Protein AF-A0AA35T3U2-F1 (afdb_monomer_lite)

Foldseek 3Di:
DPDQDFDWDKDWDDPDPDDPPDPPTDIDTDTDHPDDDVLRVQVVVQVVVCCVVVVDPPCVVVQCVDCVNNVFFFDDDGWACVRPDPDDDDDPPDDDDDDPVVVVVVVVVVVVVCVVVVVVVVVVVVVLVVVCPDPDHDDPPPCPCCNGGPDDPDDDDDRVVGDGDDDPVRVVVVVVVVVVVVVVVVVVVVVVVVVVCVVDPD

Sequence (202 aa):
MHPCGLAINIIHKNHLPLHSDSPYQQCEITIVGLAFLWHQVRCMVAILFLIGHGLEKPEIIDHMLDIEKCPSKPQYGMASELPLVLYDSVYEGVEWRRCERNYVKTVSHFQQMWTEMTVKSTMLRRMLDSLELSLLPSPPPTSQVSPLCKQGGGAYKPLLSRPTSATLEERLADHKRKRARECQLQEQEADTDRQEQLQNPL

Radius of gyration: 26.58 Å; chains: 1; bounding box: 50×82×65 Å

InterPro domains:
  IPR001406 Pseudouridine synthase I, TruA [PTHR11142] (24-131)
  IPR020095 Pseudouridine synthase I, TruA, C-terminal [G3DSA:3.30.70.660] (9-133)
  IPR020097 Pseudouridine synthase I, TruA, alpha/beta domain [PF01416] (22-92)
  IPR020103 Pseudouridine synthase, catalytic domain superfamily [SSF55120] (24-102)

Secondary structure (DSSP, 8-state):
----S-EEEEEEE-SS-S-TT-TT-EEEEEEE-S---TTHHHHHHHHHHHHHTTSS-THHHHHHH-TTT-SSPBP-PPPPSTT--------TT--PPPPHHHHHHHHHHHHHHHHHHHHHHHHHHHHHHHHHTSSSPPPPS-GGGTTTS---SS----GGGSPBPPPHHHHHHHHHHHHHHHHHHHHHHHHHHHHHHHHS--

Organism: Geodia barretti (NCBI:txid519541)

pLDDT: mean 84.48, std 13.98, range [35.47, 98.06]

Structure (mmCIF, N/CA/C/O backbone):
data_AF-A0AA35T3U2-F1
#
_entry.id   AF-A0AA35T3U2-F1
#
loop_
_atom_site.group_PDB
_atom_site.id
_atom_site.type_symbol
_atom_site.label_atom_id
_atom_site.label_alt_id
_atom_site.label_comp_id
_atom_site.label_asym_id
_atom_site.label_entity_id
_atom_site.label_seq_id
_atom_site.pdbx_PDB_ins_code
_atom_site.Cartn_x
_atom_site.Cartn_y
_atom_site.Cartn_z
_atom_site.occupancy
_atom_site.B_iso_or_equiv
_atom_site.auth_seq_id
_atom_site.auth_comp_id
_atom_site.auth_asym_id
_atom_site.auth_atom_id
_atom_site.pdbx_PDB_model_num
ATOM 1 N N . MET A 1 1 ? -20.082 0.895 -21.074 1.00 35.47 1 MET A N 1
ATOM 2 C CA . MET A 1 1 ? -20.417 1.122 -19.654 1.00 35.47 1 MET A CA 1
ATOM 3 C C . MET A 1 1 ? -19.571 0.164 -18.833 1.00 35.47 1 MET A C 1
ATOM 5 O O . MET A 1 1 ? -19.827 -1.032 -18.880 1.00 35.47 1 MET A O 1
ATOM 9 N N . HIS A 1 2 ? -18.500 0.647 -18.202 1.00 43.69 2 HIS A N 1
ATOM 10 C CA . HIS A 1 2 ? -17.736 -0.167 -17.253 1.00 43.69 2 HIS A CA 1
ATOM 11 C C . HIS A 1 2 ? -18.455 -0.152 -15.898 1.00 43.69 2 HIS A C 1
ATOM 13 O O . HIS A 1 2 ? -19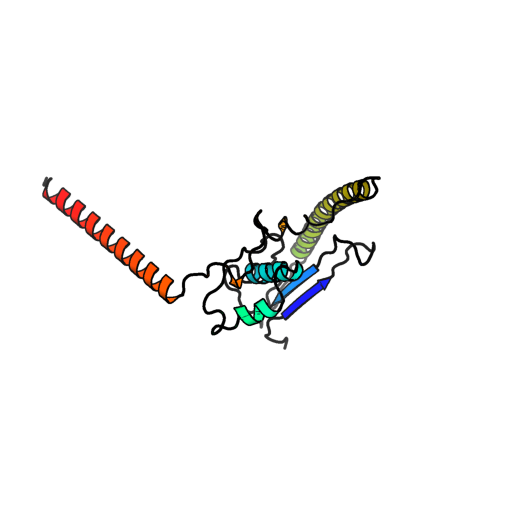.044 0.872 -15.553 1.00 43.69 2 HIS A O 1
ATOM 19 N N . PRO A 1 3 ? -18.477 -1.273 -15.160 1.00 44.56 3 PRO A N 1
ATOM 20 C CA . PRO A 1 3 ? -19.219 -1.361 -13.910 1.00 44.56 3 PRO A CA 1
ATOM 21 C C . PRO A 1 3 ? -18.669 -0.348 -12.899 1.00 44.56 3 PRO A C 1
ATOM 23 O O . PRO A 1 3 ? -17.477 -0.349 -12.605 1.00 44.56 3 PRO A O 1
ATOM 26 N N . CYS A 1 4 ? -19.547 0.499 -12.355 1.00 42.47 4 CYS A N 1
ATOM 27 C CA . CYS A 1 4 ? -19.266 1.490 -11.308 1.00 42.47 4 CYS A CA 1
ATOM 28 C C . CYS A 1 4 ? -18.992 0.853 -9.924 1.00 42.47 4 CYS A C 1
ATOM 30 O O . CYS A 1 4 ? -19.421 1.380 -8.899 1.00 42.47 4 CYS A O 1
ATOM 32 N N . GLY A 1 5 ? -18.328 -0.304 -9.883 1.00 48.47 5 GLY A N 1
ATOM 33 C CA . GLY A 1 5 ? -18.004 -1.038 -8.661 1.00 48.47 5 GLY A CA 1
ATOM 34 C C . GLY A 1 5 ? -16.538 -0.882 -8.264 1.00 48.47 5 GLY A C 1
ATOM 35 O O . GLY A 1 5 ? -15.670 -0.716 -9.120 1.00 48.47 5 GLY A O 1
ATOM 36 N N . LEU A 1 6 ? -16.262 -0.978 -6.959 1.00 49.66 6 LEU A N 1
ATOM 37 C CA . LEU A 1 6 ? -14.905 -1.174 -6.453 1.00 49.66 6 LEU A CA 1
ATOM 38 C C . LEU A 1 6 ? -14.381 -2.508 -6.997 1.00 49.66 6 LEU A C 1
ATOM 40 O O . LEU A 1 6 ? -14.835 -3.569 -6.574 1.00 49.66 6 LEU A O 1
ATOM 44 N N . ALA A 1 7 ? -13.452 -2.458 -7.944 1.00 59.44 7 ALA A N 1
ATOM 45 C CA . ALA A 1 7 ? -12.765 -3.644 -8.439 1.00 59.44 7 ALA A CA 1
ATOM 46 C C . ALA A 1 7 ? -11.397 -3.744 -7.764 1.00 59.44 7 ALA A C 1
ATOM 48 O O . ALA A 1 7 ? -10.652 -2.762 -7.738 1.00 59.44 7 ALA A O 1
ATOM 49 N N . ILE A 1 8 ? -11.089 -4.926 -7.227 1.00 64.25 8 ILE A N 1
ATOM 50 C CA . ILE A 1 8 ? -9.761 -5.284 -6.730 1.00 64.25 8 ILE A CA 1
ATOM 51 C C . ILE A 1 8 ? -9.231 -6.397 -7.627 1.00 64.25 8 ILE A C 1
ATOM 53 O O . ILE A 1 8 ? -9.748 -7.510 -7.593 1.00 64.25 8 ILE A O 1
ATOM 57 N N . ASN A 1 9 ? -8.207 -6.098 -8.422 1.00 65.44 9 ASN A N 1
ATOM 58 C CA . ASN A 1 9 ? -7.536 -7.097 -9.253 1.00 65.44 9 ASN A CA 1
ATOM 59 C C . ASN A 1 9 ? -6.147 -7.370 -8.694 1.00 65.44 9 ASN A C 1
ATOM 61 O O . ASN A 1 9 ? -5.392 -6.426 -8.469 1.00 65.44 9 ASN A O 1
ATOM 65 N N . ILE A 1 10 ? -5.815 -8.648 -8.498 1.00 63.41 10 ILE A N 1
ATOM 66 C CA . ILE A 1 10 ? -4.467 -9.072 -8.121 1.00 63.41 10 ILE A CA 1
ATOM 67 C C . ILE A 1 10 ? -3.784 -9.640 -9.363 1.00 63.41 10 ILE A C 1
ATOM 69 O O . ILE A 1 10 ? -4.208 -10.669 -9.887 1.00 63.41 10 ILE A O 1
ATOM 73 N N . ILE A 1 11 ? -2.744 -8.965 -9.851 1.00 61.16 11 ILE A N 1
ATOM 74 C CA . ILE A 1 11 ? -1.971 -9.409 -11.016 1.00 61.16 11 ILE A CA 1
ATOM 75 C C . ILE A 1 11 ? -0.608 -9.905 -10.542 1.00 61.16 11 ILE A C 1
ATOM 77 O O . ILE A 1 11 ? 0.163 -9.158 -9.943 1.00 61.16 11 ILE A O 1
ATOM 81 N N . HIS A 1 12 ? -0.290 -11.156 -10.864 1.00 56.72 12 HIS A N 1
ATOM 82 C CA . HIS A 1 12 ? 1.056 -11.701 -10.719 1.00 56.72 12 HIS A CA 1
ATOM 83 C C . HIS A 1 12 ? 1.924 -11.218 -11.882 1.00 56.72 12 HIS A C 1
ATOM 85 O O . HIS A 1 12 ? 1.629 -11.514 -13.042 1.00 56.72 12 HIS A O 1
ATOM 91 N N . LYS A 1 13 ? 3.000 -10.478 -11.594 1.00 56.25 13 LYS A N 1
ATOM 92 C CA . LYS A 1 13 ? 3.942 -10.023 -12.624 1.00 56.25 13 LYS A CA 1
ATOM 93 C C . LYS A 1 13 ? 5.253 -10.794 -12.512 1.00 56.25 13 LYS A C 1
ATOM 95 O O . LYS A 1 13 ? 6.029 -10.604 -11.580 1.00 56.25 13 LYS A O 1
ATOM 100 N N . ASN A 1 14 ? 5.514 -11.640 -13.509 1.00 51.81 14 ASN A N 1
ATOM 101 C CA . ASN A 1 14 ? 6.808 -12.291 -13.700 1.00 51.81 14 ASN A CA 1
ATOM 102 C C . ASN A 1 14 ? 7.630 -11.431 -14.665 1.00 51.81 14 ASN A C 1
ATOM 104 O O . ASN A 1 14 ? 7.327 -11.411 -15.856 1.00 51.81 14 ASN A O 1
ATOM 108 N N . HIS A 1 15 ? 8.655 -10.718 -14.186 1.00 50.91 15 HIS A N 1
ATOM 109 C CA . HIS A 1 15 ? 9.553 -9.985 -15.093 1.00 50.91 15 HIS A CA 1
ATOM 110 C C . HIS A 1 15 ? 10.809 -10.787 -15.497 1.00 50.91 15 HIS A C 1
ATOM 112 O O . HIS A 1 15 ? 11.572 -10.338 -16.348 1.00 50.91 15 HIS A O 1
ATOM 118 N N . LEU A 1 16 ? 11.010 -12.005 -14.984 1.00 46.47 16 LEU A N 1
ATOM 119 C CA . LEU A 1 16 ? 11.981 -12.953 -15.540 1.00 46.47 16 LEU A CA 1
ATOM 120 C C . LEU A 1 16 ? 11.429 -14.389 -15.490 1.00 46.47 16 LEU A C 1
ATOM 122 O O . LEU A 1 16 ? 10.814 -14.759 -14.489 1.00 46.47 16 LEU A O 1
ATOM 126 N N . PRO A 1 17 ? 11.650 -15.212 -16.533 1.00 40.59 17 PRO A N 1
ATOM 127 C CA . PRO A 1 17 ? 11.254 -16.614 -16.548 1.00 40.59 17 PRO A CA 1
ATOM 128 C C . PRO A 1 17 ? 12.269 -17.438 -15.749 1.00 40.59 17 PRO A C 1
ATOM 130 O O . PRO A 1 17 ? 13.090 -18.145 -16.319 1.00 40.59 17 PRO A O 1
ATOM 133 N N . LEU A 1 18 ? 12.258 -17.323 -14.424 1.00 41.75 18 LEU A N 1
ATOM 134 C CA . LEU A 1 18 ? 12.993 -18.231 -13.546 1.00 41.75 18 LEU A CA 1
ATOM 135 C C . LEU A 1 18 ? 12.092 -18.592 -12.366 1.00 41.75 18 LEU A C 1
ATOM 137 O O . LEU A 1 18 ? 12.002 -17.853 -11.393 1.00 41.75 18 LEU A O 1
ATOM 141 N N . HIS A 1 19 ? 11.440 -19.747 -12.522 1.00 48.94 19 HIS A N 1
ATOM 142 C CA . HIS A 1 19 ? 10.618 -20.472 -11.551 1.00 48.94 19 HIS A CA 1
ATOM 143 C C . HIS A 1 19 ? 9.346 -19.758 -11.061 1.00 48.94 19 HIS A C 1
ATOM 145 O O . HIS A 1 19 ? 9.375 -18.672 -10.491 1.00 48.94 19 HIS A O 1
ATOM 151 N N . SER A 1 20 ? 8.204 -20.426 -11.250 1.00 53.38 20 SER A N 1
ATOM 152 C CA . SER A 1 20 ? 6.872 -19.991 -10.805 1.00 53.38 20 SER A CA 1
ATOM 153 C C . SER A 1 20 ? 6.732 -19.822 -9.287 1.00 53.38 20 SER A C 1
ATOM 155 O O . SER A 1 20 ? 5.759 -19.215 -8.861 1.00 53.38 20 SER A O 1
ATOM 157 N N . ASP A 1 21 ? 7.719 -20.278 -8.506 1.00 58.84 21 ASP A N 1
ATOM 158 C CA . ASP A 1 21 ? 7.703 -20.297 -7.036 1.00 58.84 21 ASP A CA 1
ATOM 159 C C . ASP A 1 21 ? 8.860 -19.482 -6.413 1.00 58.84 21 ASP A C 1
ATOM 161 O O . ASP A 1 21 ? 9.354 -19.793 -5.329 1.00 58.84 21 ASP A O 1
ATOM 165 N N . SER A 1 22 ? 9.357 -18.446 -7.103 1.00 71.50 22 SER A N 1
ATOM 166 C CA . SER A 1 22 ? 10.385 -17.559 -6.534 1.00 71.50 22 SER A CA 1
ATOM 167 C C . SER A 1 22 ? 9.796 -16.726 -5.388 1.00 71.50 22 SER A C 1
ATOM 169 O O . SER A 1 22 ? 8.819 -16.007 -5.612 1.00 71.50 22 SER A O 1
ATOM 171 N N . PRO A 1 23 ? 10.418 -16.689 -4.192 1.00 75.56 23 PRO A N 1
ATOM 172 C CA . PRO A 1 23 ? 9.924 -15.873 -3.083 1.00 75.56 23 PRO A CA 1
ATOM 173 C C . PRO A 1 23 ? 10.011 -14.366 -3.358 1.00 75.56 23 PRO A C 1
ATOM 175 O O . PRO A 1 23 ? 9.576 -13.565 -2.550 1.00 75.56 23 PRO A O 1
ATOM 178 N N . TYR A 1 24 ? 10.585 -13.948 -4.486 1.00 78.25 24 TYR A N 1
ATOM 179 C CA . TYR A 1 24 ? 10.716 -12.544 -4.879 1.00 78.25 24 TYR A CA 1
ATOM 180 C C . TYR A 1 24 ? 9.681 -12.131 -5.931 1.00 78.25 24 TYR A C 1
ATOM 182 O O . TYR A 1 24 ? 9.867 -11.126 -6.623 1.00 78.25 24 TYR A O 1
ATOM 190 N N . GLN A 1 25 ? 8.621 -12.921 -6.100 1.00 79.00 25 GLN A N 1
ATOM 191 C CA . GLN A 1 25 ? 7.535 -12.582 -7.003 1.00 79.00 25 GLN A CA 1
ATOM 192 C C . GLN A 1 25 ? 6.839 -11.294 -6.550 1.00 79.00 25 GLN A C 1
ATOM 194 O O . GLN A 1 25 ? 6.640 -11.047 -5.361 1.00 79.00 25 GLN A O 1
ATOM 199 N N . GLN A 1 26 ? 6.465 -10.469 -7.524 1.00 80.31 26 GLN A N 1
ATOM 200 C CA . GLN A 1 26 ? 5.706 -9.252 -7.282 1.00 80.31 26 GLN A CA 1
ATOM 201 C C . GLN A 1 26 ? 4.244 -9.457 -7.667 1.00 80.31 26 GLN A C 1
ATOM 203 O O . GLN A 1 26 ? 3.927 -10.028 -8.716 1.00 80.31 26 GLN A O 1
ATOM 208 N N . CYS A 1 27 ? 3.365 -8.930 -6.821 1.00 81.94 27 CYS A N 1
ATOM 209 C CA . CYS A 1 27 ? 1.934 -8.862 -7.066 1.00 81.94 27 CYS A CA 1
ATOM 210 C C . CYS A 1 27 ? 1.505 -7.396 -7.108 1.00 81.94 27 CYS A C 1
ATOM 212 O O . CYS A 1 27 ? 1.983 -6.570 -6.329 1.00 81.94 27 CYS A O 1
ATOM 214 N N . GLU A 1 28 ? 0.585 -7.080 -8.006 1.00 87.25 28 GLU A N 1
ATOM 215 C CA . GLU A 1 28 ? -0.057 -5.775 -8.104 1.00 87.25 28 GLU A CA 1
ATOM 216 C C . GLU A 1 28 ? -1.494 -5.881 -7.609 1.00 87.25 28 GLU A C 1
ATOM 218 O O . GLU A 1 28 ? -2.184 -6.822 -7.984 1.00 87.25 28 GLU A O 1
ATOM 223 N N . ILE A 1 29 ? -1.943 -4.912 -6.807 1.00 90.00 29 ILE A N 1
ATOM 224 C CA . ILE A 1 29 ? -3.347 -4.759 -6.418 1.00 90.00 29 ILE A CA 1
ATOM 225 C C . ILE A 1 29 ? -3.878 -3.486 -7.080 1.00 90.00 29 ILE A C 1
ATOM 227 O O . ILE A 1 29 ? -3.489 -2.382 -6.699 1.00 90.00 29 ILE A O 1
ATOM 231 N N . THR A 1 30 ? -4.778 -3.625 -8.049 1.00 92.06 30 THR A N 1
ATOM 232 C CA . THR A 1 30 ? -5.463 -2.485 -8.673 1.00 92.06 30 THR A CA 1
ATOM 233 C C . THR A 1 30 ? -6.760 -2.212 -7.926 1.00 92.06 30 THR A C 1
ATOM 235 O O . THR A 1 30 ? -7.601 -3.102 -7.859 1.00 92.06 30 THR A O 1
ATOM 238 N N . ILE A 1 31 ? -6.936 -0.999 -7.394 1.00 91.94 31 ILE A N 1
ATOM 239 C CA . ILE A 1 31 ? -8.171 -0.564 -6.725 1.00 91.94 31 ILE A CA 1
ATOM 240 C C . ILE A 1 31 ? -8.786 0.581 -7.527 1.00 91.94 31 ILE A C 1
ATOM 242 O O . ILE A 1 31 ? -8.153 1.620 -7.706 1.00 91.94 31 ILE A O 1
ATOM 246 N N . VAL A 1 32 ? -10.023 0.401 -7.985 1.00 93.12 32 VAL A N 1
ATOM 247 C CA . VAL A 1 32 ? -10.756 1.405 -8.773 1.00 93.12 32 VAL A CA 1
ATOM 248 C C . VAL A 1 32 ? -11.925 1.940 -7.959 1.00 93.12 32 VAL A C 1
ATOM 250 O O . VAL A 1 32 ? -12.726 1.159 -7.464 1.00 93.12 32 VAL A O 1
ATOM 253 N N . GLY A 1 33 ? -12.055 3.256 -7.823 1.00 91.44 33 GLY A N 1
ATOM 254 C CA . GLY A 1 33 ? -13.155 3.872 -7.083 1.00 91.44 33 GLY A CA 1
ATOM 255 C C . GLY A 1 33 ? -13.349 5.337 -7.454 1.00 91.44 33 GLY A C 1
ATOM 256 O O . GLY A 1 33 ? -12.479 5.941 -8.076 1.00 91.44 33 GLY A O 1
ATOM 257 N N . LEU A 1 34 ? -14.494 5.905 -7.068 1.00 92.25 34 LEU A N 1
ATOM 258 C CA . LEU A 1 34 ? -14.823 7.313 -7.330 1.00 92.25 34 LEU A CA 1
ATOM 259 C C . LEU A 1 34 ? -14.014 8.273 -6.448 1.00 92.25 34 LEU A C 1
ATOM 261 O O . LEU A 1 34 ? -13.597 9.337 -6.892 1.00 92.25 34 LEU A O 1
ATOM 265 N N . ALA A 1 35 ? -13.815 7.899 -5.185 1.00 91.88 35 ALA A N 1
ATOM 266 C CA . ALA A 1 35 ? -13.056 8.664 -4.210 1.00 91.88 35 ALA A CA 1
ATOM 267 C C . ALA A 1 35 ? -12.532 7.740 -3.108 1.00 91.88 35 ALA A C 1
ATOM 269 O O . ALA A 1 35 ? -13.116 6.688 -2.837 1.00 91.88 35 ALA A O 1
ATOM 270 N N . PHE A 1 36 ? -11.458 8.171 -2.446 1.00 93.19 36 PHE A N 1
ATOM 271 C CA . PHE A 1 36 ? -10.891 7.490 -1.289 1.00 93.19 36 PHE A CA 1
ATOM 272 C C . PHE A 1 36 ? -10.727 8.463 -0.125 1.00 93.19 36 PHE A C 1
ATOM 274 O O . PHE A 1 36 ? -10.309 9.607 -0.309 1.00 93.19 36 PHE A O 1
ATOM 281 N N . LEU A 1 37 ? -11.017 7.997 1.087 1.00 94.44 37 LEU A N 1
ATOM 282 C CA . LEU A 1 37 ? -10.688 8.726 2.306 1.00 94.44 37 LEU A CA 1
ATOM 283 C C . LEU A 1 37 ? -9.171 8.759 2.510 1.00 94.44 37 LEU A C 1
ATOM 285 O O . LEU A 1 37 ? -8.426 7.894 2.029 1.00 94.44 37 LEU A O 1
ATOM 289 N N . TRP A 1 38 ? -8.710 9.738 3.287 1.00 93.06 38 TRP A N 1
ATOM 290 C CA . TRP A 1 38 ? -7.300 9.838 3.635 1.00 93.06 38 TRP A CA 1
ATOM 291 C C . TRP A 1 38 ? -6.814 8.533 4.282 1.00 93.06 38 TRP A C 1
ATOM 293 O O . TRP A 1 38 ? -7.424 8.007 5.212 1.00 93.06 38 TRP A O 1
ATOM 303 N N . HIS A 1 39 ? -5.731 7.987 3.722 1.00 93.12 39 HIS A N 1
ATOM 304 C CA . HIS A 1 39 ? -5.116 6.711 4.096 1.00 93.12 39 HIS A CA 1
ATOM 305 C C . HIS A 1 39 ? -5.966 5.437 3.912 1.00 93.12 39 HIS A C 1
ATOM 307 O O . HIS A 1 39 ? -5.514 4.361 4.315 1.00 93.12 39 HIS A O 1
ATOM 313 N N . GLN A 1 40 ? -7.141 5.498 3.275 1.00 94.06 40 GLN A N 1
ATOM 314 C CA . GLN A 1 40 ? -8.049 4.350 3.135 1.00 94.06 40 GLN A CA 1
ATOM 315 C C . GLN A 1 40 ? -7.384 3.143 2.465 1.00 94.06 40 GLN A C 1
ATOM 317 O O . GLN A 1 40 ? -7.383 2.051 3.029 1.00 94.06 40 GLN A O 1
ATOM 322 N N . VAL A 1 41 ? -6.747 3.346 1.309 1.00 95.12 41 VAL A N 1
ATOM 323 C CA . VAL A 1 41 ? -6.087 2.266 0.556 1.00 95.12 41 VAL A CA 1
ATOM 324 C C . VAL A 1 41 ? -4.969 1.616 1.375 1.00 95.12 41 VAL A C 1
ATOM 326 O O . VAL A 1 41 ? -4.906 0.396 1.496 1.00 95.12 41 VAL A O 1
ATOM 329 N N . ARG A 1 42 ? -4.125 2.424 2.027 1.00 95.38 42 ARG A N 1
ATOM 330 C CA . ARG A 1 42 ? -3.030 1.921 2.876 1.00 95.38 42 ARG A CA 1
ATOM 331 C C . ARG A 1 42 ? -3.547 1.141 4.086 1.00 95.38 42 ARG A C 1
ATOM 333 O O . ARG A 1 42 ? -2.895 0.196 4.521 1.00 95.38 42 ARG A O 1
ATOM 340 N N . CYS A 1 43 ? -4.704 1.530 4.624 1.00 94.44 43 CYS A N 1
ATOM 341 C CA . CYS A 1 43 ? -5.388 0.794 5.683 1.00 94.44 43 CYS A CA 1
ATOM 342 C C . CYS A 1 43 ? -5.898 -0.563 5.184 1.00 94.44 43 CYS A C 1
ATOM 344 O O . CYS A 1 43 ? -5.677 -1.557 5.864 1.00 94.44 43 CYS A O 1
ATOM 346 N N . MET A 1 44 ? -6.536 -0.620 4.010 1.00 94.94 44 MET A N 1
ATOM 347 C CA . MET A 1 44 ? -7.010 -1.879 3.420 1.00 94.94 44 MET A CA 1
ATOM 348 C C . MET A 1 44 ? -5.849 -2.854 3.198 1.00 94.94 44 MET A C 1
ATOM 350 O O . MET A 1 44 ? -5.892 -3.991 3.660 1.00 94.94 44 MET A O 1
ATOM 354 N N . VAL A 1 45 ? -4.772 -2.382 2.565 1.00 94.62 45 VAL A N 1
ATOM 355 C CA . VAL A 1 45 ? -3.588 -3.200 2.264 1.00 94.62 45 VAL A CA 1
ATOM 356 C C . VAL A 1 45 ? -2.897 -3.698 3.540 1.00 94.62 45 VAL A C 1
ATOM 358 O O . VAL A 1 45 ? -2.421 -4.828 3.571 1.00 94.62 45 VAL A O 1
ATOM 361 N N . ALA A 1 46 ? -2.887 -2.912 4.622 1.00 93.94 46 ALA A N 1
ATOM 362 C CA . ALA A 1 46 ? -2.337 -3.362 5.902 1.00 93.94 46 ALA A CA 1
ATOM 363 C C . ALA A 1 46 ? -3.077 -4.585 6.465 1.00 93.94 46 ALA A C 1
ATOM 365 O O . ALA A 1 46 ? -2.437 -5.521 6.936 1.00 93.94 46 ALA A O 1
ATOM 366 N N . ILE A 1 47 ? -4.412 -4.599 6.391 1.00 94.25 47 ILE A N 1
ATOM 367 C CA . ILE A 1 47 ? -5.219 -5.742 6.842 1.00 94.25 47 ILE A CA 1
ATOM 368 C C . ILE A 1 47 ? -4.967 -6.962 5.950 1.00 94.25 47 ILE A C 1
ATOM 370 O O . ILE A 1 47 ? -4.780 -8.063 6.463 1.00 94.25 47 ILE A O 1
ATOM 374 N N . LEU A 1 48 ? -4.864 -6.763 4.632 1.00 93.88 48 LEU A N 1
ATOM 375 C CA . LEU A 1 48 ? -4.516 -7.840 3.701 1.00 93.88 48 LEU A CA 1
ATOM 376 C C . LEU A 1 48 ? -3.134 -8.436 3.994 1.00 93.88 48 LEU A C 1
ATOM 378 O O . LEU A 1 48 ? -2.979 -9.651 3.915 1.00 93.88 48 LEU A O 1
ATOM 382 N N . PHE A 1 49 ? -2.149 -7.626 4.402 1.00 92.12 49 PHE A N 1
ATOM 383 C CA . PHE A 1 49 ? -0.864 -8.158 4.860 1.00 92.12 49 PHE A CA 1
ATOM 384 C C . PHE A 1 49 ? -1.019 -9.033 6.105 1.00 92.12 49 PHE A C 1
ATOM 386 O O . PHE A 1 49 ? -0.426 -10.105 6.143 1.00 92.12 49 PHE A O 1
ATOM 393 N N . LEU A 1 50 ? -1.821 -8.631 7.096 1.00 92.81 50 LEU A N 1
ATOM 394 C CA . LEU A 1 50 ? -2.052 -9.449 8.295 1.00 92.81 50 LEU A CA 1
ATOM 395 C C . LEU A 1 50 ? -2.674 -10.807 7.950 1.00 92.81 50 LEU A C 1
ATOM 397 O O . LEU A 1 50 ? -2.222 -11.831 8.461 1.00 92.81 50 LEU A O 1
ATOM 401 N N . ILE A 1 51 ? -3.643 -10.820 7.033 1.00 94.25 51 ILE A N 1
ATOM 402 C CA . ILE A 1 51 ? -4.273 -12.053 6.544 1.00 94.25 51 ILE A CA 1
ATOM 403 C C . ILE A 1 51 ? -3.266 -12.906 5.765 1.00 94.25 51 ILE A C 1
ATOM 405 O O . ILE A 1 51 ? -3.126 -14.095 6.033 1.00 94.25 51 ILE A O 1
ATOM 409 N N . GLY A 1 52 ? -2.504 -12.300 4.851 1.00 89.62 52 GLY A N 1
ATOM 410 C CA . GLY A 1 52 ? -1.485 -12.997 4.060 1.00 89.62 52 GLY A CA 1
ATOM 411 C C . GLY A 1 52 ? -0.343 -13.590 4.895 1.00 89.62 52 GLY A C 1
ATOM 412 O O . GLY A 1 52 ? 0.254 -14.578 4.488 1.00 89.62 52 GLY A O 1
ATOM 413 N N . HIS A 1 53 ? -0.065 -13.032 6.080 1.00 88.31 53 HIS A N 1
ATOM 414 C CA . HIS A 1 53 ? 0.892 -13.594 7.045 1.00 88.31 53 HIS A CA 1
ATOM 415 C C . HIS A 1 53 ? 0.280 -14.668 7.956 1.00 88.31 53 HIS A C 1
ATOM 417 O O . HIS A 1 53 ? 0.982 -15.208 8.808 1.00 88.31 53 HIS A O 1
ATOM 423 N N . GLY A 1 54 ? -1.021 -14.949 7.838 1.00 91.25 54 GLY A N 1
ATOM 424 C CA . GLY A 1 54 ? -1.738 -15.860 8.732 1.00 91.25 54 GLY A CA 1
ATOM 425 C C . GLY A 1 54 ? -1.918 -15.322 10.156 1.00 91.25 54 GLY A C 1
ATOM 426 O O . GLY A 1 54 ? -2.226 -16.088 11.065 1.00 91.25 54 GLY A O 1
ATOM 427 N N . LEU A 1 55 ? -1.719 -14.017 10.366 1.00 92.50 55 LEU A N 1
ATOM 428 C CA . LEU A 1 55 ? -1.893 -13.361 11.666 1.00 92.50 55 LEU A CA 1
ATOM 429 C C . LEU A 1 55 ? -3.368 -13.066 11.961 1.00 92.50 55 LEU A C 1
ATOM 431 O O . LEU A 1 55 ? -3.762 -12.961 13.119 1.00 92.50 55 LEU A O 1
ATOM 435 N N . GLU A 1 56 ? -4.177 -12.943 10.912 1.00 96.25 56 GLU A N 1
ATOM 436 C CA . GLU A 1 56 ? -5.628 -12.798 10.974 1.00 96.25 56 GLU A CA 1
ATOM 437 C C . GLU A 1 56 ? -6.277 -13.728 9.956 1.00 96.25 56 GLU A C 1
ATOM 439 O O . GLU A 1 56 ? -5.669 -14.079 8.944 1.00 96.25 56 GLU A O 1
ATOM 444 N N . LYS A 1 57 ? -7.530 -14.110 10.200 1.00 96.88 57 LYS A N 1
ATOM 445 C CA . LYS A 1 57 ? -8.310 -14.864 9.217 1.00 96.88 57 LYS A CA 1
ATOM 446 C C . LYS A 1 57 ? -9.110 -13.917 8.312 1.00 96.88 57 LYS A C 1
ATOM 448 O O . LYS A 1 57 ? -9.435 -12.820 8.766 1.00 96.88 57 LYS A O 1
ATOM 453 N N . PRO A 1 58 ? -9.466 -14.308 7.073 1.00 97.25 58 PRO A N 1
ATOM 454 C CA . PRO A 1 58 ? -10.222 -13.451 6.155 1.00 97.25 58 PRO A CA 1
ATOM 455 C C . PRO A 1 58 ? -11.536 -12.901 6.729 1.00 97.25 58 PRO A C 1
ATOM 457 O O . PRO A 1 58 ? -11.896 -11.762 6.433 1.00 97.25 58 PRO A O 1
ATOM 460 N N . GLU A 1 59 ? -12.204 -13.652 7.612 1.00 97.19 59 GLU A N 1
ATOM 461 C CA . GLU A 1 59 ? -13.483 -13.271 8.231 1.00 97.19 59 GLU A CA 1
ATOM 462 C C . GLU A 1 59 ? -13.377 -12.010 9.109 1.00 97.19 59 GLU A C 1
ATOM 464 O O . GLU A 1 59 ? -14.390 -11.406 9.466 1.00 97.19 59 GLU A O 1
ATOM 469 N N . ILE A 1 60 ? -12.157 -11.572 9.450 1.00 96.25 60 ILE A N 1
ATOM 470 C CA . ILE A 1 60 ? -11.935 -10.316 10.171 1.00 96.25 60 ILE A CA 1
ATOM 471 C C . ILE A 1 60 ? -12.463 -9.105 9.399 1.00 96.25 60 ILE A C 1
ATOM 473 O O . ILE A 1 60 ? -12.899 -8.136 10.016 1.00 96.25 60 ILE A O 1
ATOM 477 N N . ILE A 1 61 ? -12.436 -9.154 8.063 1.00 95.31 61 ILE A N 1
ATOM 478 C CA . ILE A 1 61 ? -12.910 -8.060 7.213 1.00 95.31 61 ILE A CA 1
ATOM 479 C C . ILE A 1 61 ? -14.418 -7.900 7.397 1.00 95.31 61 ILE A C 1
ATOM 481 O O . ILE A 1 61 ? -14.870 -6.800 7.709 1.00 95.31 61 ILE A O 1
ATOM 485 N N . ASP A 1 62 ? -15.172 -8.995 7.292 1.00 96.00 62 ASP A N 1
ATOM 486 C CA . ASP A 1 62 ? -16.624 -8.985 7.485 1.00 96.00 62 ASP A CA 1
ATOM 487 C C . ASP A 1 62 ? -16.988 -8.524 8.898 1.00 96.00 62 ASP A C 1
ATOM 489 O O . ASP A 1 62 ? -17.897 -7.718 9.080 1.00 96.00 62 ASP A O 1
ATOM 493 N N . HIS A 1 63 ? -16.234 -8.971 9.906 1.00 95.50 63 HIS A N 1
ATOM 494 C CA . HIS A 1 63 ? -16.438 -8.537 11.285 1.00 95.50 63 HIS A CA 1
ATOM 495 C C . HIS A 1 63 ?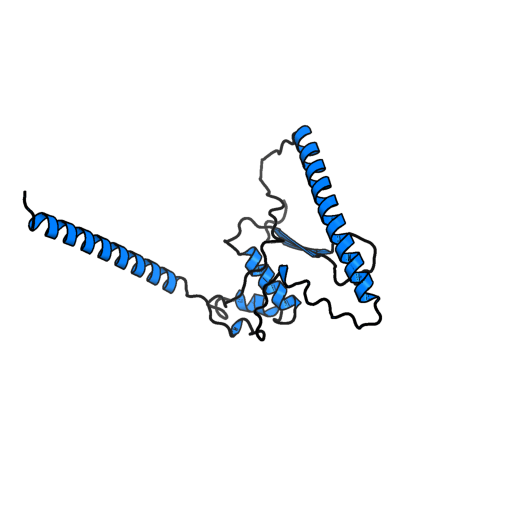 -16.195 -7.032 11.470 1.00 95.50 63 HIS A C 1
ATOM 497 O O . HIS A 1 63 ? -16.953 -6.376 12.174 1.00 95.50 63 HIS A O 1
ATOM 503 N N . MET A 1 64 ? -15.143 -6.476 10.863 1.00 94.56 64 MET A N 1
ATOM 504 C CA . MET A 1 64 ? -14.807 -5.052 10.972 1.00 94.56 64 MET A CA 1
ATOM 505 C C . MET A 1 64 ? -15.751 -4.135 10.186 1.00 94.56 64 MET A C 1
ATOM 507 O O . MET A 1 64 ? -15.826 -2.946 10.493 1.00 94.56 64 MET A O 1
ATOM 511 N N . LEU A 1 65 ? -16.420 -4.654 9.154 1.00 93.94 65 LEU A N 1
ATOM 512 C CA . LEU A 1 65 ? -17.407 -3.912 8.365 1.00 93.94 65 LEU A CA 1
ATOM 513 C C . LEU A 1 65 ? -18.822 -3.988 8.960 1.00 93.94 65 LEU A C 1
ATOM 515 O O . LEU A 1 65 ? -19.687 -3.206 8.568 1.00 93.94 65 LEU A O 1
ATOM 519 N N . ASP A 1 66 ? -19.052 -4.892 9.911 1.00 95.19 66 ASP A N 1
ATOM 520 C CA . ASP A 1 66 ? -20.297 -5.016 10.662 1.00 95.19 66 ASP A CA 1
ATOM 521 C C . ASP A 1 66 ? -20.286 -4.071 11.874 1.00 95.19 66 ASP A C 1
ATOM 523 O O . ASP A 1 66 ? -19.595 -4.309 12.864 1.00 95.19 66 ASP A O 1
ATOM 527 N N . ILE A 1 67 ? -21.067 -2.992 11.796 1.00 92.62 67 ILE A N 1
ATOM 528 C CA . ILE A 1 67 ? -21.120 -1.933 12.819 1.00 92.62 67 ILE A CA 1
ATOM 529 C C . ILE A 1 67 ? -21.700 -2.450 14.145 1.00 92.62 67 ILE A C 1
ATOM 531 O O . ILE A 1 67 ? -21.318 -1.960 15.207 1.00 92.62 67 ILE A O 1
ATOM 535 N N . GLU A 1 68 ? -22.565 -3.467 14.110 1.00 94.44 68 GLU A N 1
ATOM 536 C CA . GLU A 1 68 ? -23.141 -4.056 15.324 1.00 94.44 68 GLU A CA 1
ATOM 537 C C . GLU A 1 68 ? -22.097 -4.882 16.085 1.00 94.44 68 GLU A C 1
ATOM 539 O O . GLU A 1 68 ? -22.076 -4.906 17.316 1.00 94.44 68 GLU A O 1
ATOM 544 N N . LYS A 1 69 ? -21.191 -5.548 15.358 1.00 92.75 69 LYS A N 1
ATOM 545 C CA . LYS A 1 69 ? -20.108 -6.347 15.955 1.00 92.75 69 LYS A CA 1
ATOM 546 C C . LYS A 1 69 ? -18.876 -5.513 16.293 1.00 92.75 69 LYS A C 1
ATOM 548 O O . LYS A 1 69 ? -18.225 -5.758 17.307 1.00 92.75 69 LYS A O 1
ATOM 553 N N . CYS A 1 70 ? -18.547 -4.542 15.447 1.00 91.44 70 CYS A N 1
ATOM 554 C CA . CYS A 1 70 ? -17.363 -3.702 15.544 1.00 91.44 70 CYS A CA 1
ATOM 555 C C . CYS A 1 70 ? -17.766 -2.219 15.459 1.00 91.44 70 CYS A C 1
ATOM 557 O O . CYS A 1 70 ? -17.560 -1.573 14.430 1.00 91.44 70 CYS A O 1
ATOM 559 N N . PRO A 1 71 ? -18.311 -1.642 16.548 1.00 90.31 71 PRO A N 1
ATOM 560 C CA . PRO A 1 71 ? -18.812 -0.264 16.538 1.00 90.31 71 PRO A CA 1
ATOM 561 C C . PRO A 1 71 ? -17.701 0.777 16.352 1.00 90.31 71 PRO A C 1
ATOM 563 O O . PRO A 1 71 ? -17.956 1.899 15.916 1.00 90.31 71 PRO A O 1
ATOM 566 N N . SER A 1 72 ? -16.455 0.408 16.664 1.00 90.56 72 SER A N 1
ATOM 567 C CA . SER A 1 72 ? -15.299 1.293 16.583 1.00 90.56 72 SER A CA 1
ATOM 568 C C . SER A 1 72 ? -14.103 0.588 15.959 1.00 90.56 72 SER A C 1
ATOM 570 O O . SER A 1 72 ? -13.775 -0.550 16.288 1.00 90.56 72 SER A O 1
ATOM 572 N N . LYS A 1 73 ? -13.385 1.314 15.099 1.00 89.44 73 LYS A N 1
ATOM 573 C CA . LYS A 1 73 ? -12.222 0.802 14.370 1.00 89.44 73 LYS A CA 1
ATOM 574 C C . LYS A 1 73 ? -11.101 0.360 15.333 1.00 89.44 73 LYS A C 1
ATOM 576 O O . LYS A 1 73 ? -10.618 1.200 16.098 1.00 89.44 73 LYS A O 1
ATOM 581 N N . PRO A 1 74 ? -10.611 -0.893 15.263 1.00 93.31 74 PRO A N 1
ATOM 582 C CA . PRO A 1 74 ? -9.444 -1.327 16.030 1.00 93.31 74 PRO A CA 1
ATOM 583 C C . PRO A 1 74 ? -8.169 -0.616 15.558 1.00 93.31 74 PRO A C 1
ATOM 585 O O . PRO A 1 74 ? -8.056 -0.189 14.407 1.00 93.31 74 PRO A O 1
ATOM 588 N N . GLN A 1 75 ? -7.171 -0.499 16.433 1.00 90.56 75 GLN A N 1
ATOM 589 C CA . GLN A 1 75 ? -5.879 0.082 16.067 1.00 90.56 75 GLN A CA 1
ATOM 590 C C . GLN A 1 75 ? -5.055 -0.848 15.164 1.00 90.56 75 GLN A C 1
ATOM 592 O O . GLN A 1 75 ? -4.757 -1.993 15.503 1.00 90.56 75 GLN A O 1
ATOM 597 N N . TYR A 1 76 ? -4.601 -0.336 14.023 1.00 90.50 76 TYR A N 1
ATOM 598 C CA . TYR A 1 76 ? -3.634 -1.008 13.156 1.00 90.50 76 TYR A CA 1
ATOM 599 C C . TYR A 1 76 ? -2.784 0.003 12.386 1.00 90.50 76 TYR A C 1
ATOM 601 O O . TYR A 1 76 ? -3.214 1.128 12.124 1.00 90.50 76 TYR A O 1
ATOM 609 N N . GLY A 1 77 ? -1.555 -0.405 12.057 1.00 87.69 77 GLY A N 1
ATOM 610 C CA . GLY A 1 77 ? -0.630 0.396 11.262 1.00 87.69 77 GLY A CA 1
ATOM 611 C C . GLY A 1 77 ? -1.067 0.493 9.802 1.00 87.69 77 GLY A C 1
ATOM 612 O O . GLY A 1 77 ? -1.811 -0.348 9.303 1.00 87.69 77 GLY A O 1
ATOM 613 N N . MET A 1 78 ? -0.592 1.526 9.112 1.00 92.00 78 MET A N 1
ATOM 614 C CA . MET A 1 78 ? -0.778 1.660 7.669 1.00 92.00 78 MET A CA 1
ATOM 615 C C . MET A 1 78 ? 0.316 0.903 6.922 1.00 92.00 78 MET A C 1
ATOM 617 O O . MET A 1 78 ? 1.475 0.915 7.346 1.00 92.00 78 MET A O 1
ATOM 621 N N . ALA A 1 79 ? -0.032 0.327 5.771 1.00 94.19 79 ALA A N 1
ATOM 622 C CA . ALA A 1 79 ? 0.964 -0.154 4.826 1.00 94.19 79 ALA A CA 1
ATOM 623 C C . ALA A 1 79 ? 1.859 1.008 4.363 1.00 94.19 79 ALA A C 1
ATOM 625 O O . ALA A 1 79 ? 1.486 2.185 4.452 1.00 94.19 79 ALA A O 1
ATOM 626 N N . SER A 1 80 ? 3.051 0.689 3.879 1.00 94.31 80 SER A N 1
ATOM 627 C CA . SER A 1 80 ? 3.976 1.653 3.288 1.00 94.31 80 SER A CA 1
ATOM 628 C C . SER A 1 80 ? 3.321 2.409 2.132 1.00 94.31 80 SER A C 1
ATOM 630 O O . SER A 1 80 ? 2.461 1.879 1.434 1.00 94.31 80 SER A O 1
ATOM 632 N N . GLU A 1 81 ? 3.710 3.665 1.942 1.00 93.62 81 GLU A N 1
ATOM 633 C CA . GLU A 1 81 ? 3.317 4.447 0.760 1.00 93.62 81 GLU A CA 1
ATOM 634 C C . GLU A 1 81 ? 4.147 4.112 -0.472 1.00 93.62 81 GLU A C 1
ATOM 636 O O . GLU A 1 81 ? 3.725 4.429 -1.576 1.00 93.62 81 GLU A O 1
ATOM 641 N N . LEU A 1 82 ? 5.283 3.433 -0.284 1.00 93.38 82 LEU A N 1
ATOM 642 C CA . LEU A 1 82 ? 6.222 3.093 -1.345 1.00 93.38 82 LEU A CA 1
ATOM 643 C C . LEU A 1 82 ? 5.556 2.471 -2.595 1.00 93.38 82 LEU A C 1
ATOM 645 O O . LEU A 1 82 ? 5.875 2.925 -3.690 1.00 93.38 82 LEU A O 1
ATOM 649 N N . PRO A 1 83 ? 4.643 1.479 -2.486 1.00 92.56 83 PRO A N 1
ATOM 650 C CA . PRO A 1 83 ? 4.002 0.879 -3.658 1.00 92.56 83 PRO A CA 1
ATOM 651 C C . PRO A 1 83 ? 2.703 1.581 -4.101 1.00 92.56 83 PRO A C 1
ATOM 653 O O . PRO A 1 83 ? 2.055 1.108 -5.032 1.00 92.56 83 PRO A O 1
ATOM 656 N N . LEU A 1 84 ? 2.263 2.656 -3.433 1.00 94.62 84 LEU A N 1
ATOM 657 C CA . LEU A 1 84 ? 0.985 3.302 -3.739 1.00 94.62 84 LEU A CA 1
ATOM 658 C C . LEU A 1 84 ? 1.148 4.322 -4.870 1.00 94.62 84 LEU A C 1
ATOM 660 O O . LEU A 1 84 ? 1.763 5.369 -4.687 1.00 94.62 84 LEU A O 1
ATOM 664 N N . VAL A 1 85 ? 0.528 4.042 -6.016 1.00 94.38 85 VAL A N 1
ATOM 665 C CA . VAL A 1 85 ? 0.578 4.900 -7.207 1.00 94.38 85 VAL A CA 1
ATOM 666 C C . VAL A 1 85 ? -0.836 5.191 -7.703 1.00 94.38 85 VAL A C 1
ATOM 668 O O . VAL A 1 85 ? -1.638 4.275 -7.877 1.00 94.38 85 VAL A O 1
ATOM 671 N N . LEU A 1 86 ? -1.138 6.467 -7.965 1.00 94.81 86 LEU A N 1
ATOM 672 C CA . LEU A 1 86 ? -2.302 6.843 -8.768 1.00 94.81 86 LEU A CA 1
ATOM 673 C C . LEU A 1 86 ? -1.969 6.568 -10.237 1.00 94.81 86 LEU A C 1
ATOM 675 O O . LEU A 1 86 ? -1.209 7.318 -10.845 1.00 94.81 86 LEU A O 1
ATOM 679 N N . TYR A 1 87 ? -2.489 5.463 -10.770 1.00 93.06 87 TYR A N 1
ATOM 680 C CA . TYR A 1 87 ? -2.154 5.016 -12.122 1.00 93.06 87 TYR A CA 1
ATOM 681 C C . TYR A 1 87 ? -2.995 5.695 -13.208 1.00 93.06 87 TYR A C 1
ATOM 683 O O . TYR A 1 87 ? -2.446 6.169 -14.199 1.00 93.06 87 TYR A O 1
ATOM 691 N N . ASP A 1 88 ? -4.315 5.747 -13.019 1.00 91.31 88 ASP A N 1
ATOM 692 C CA . ASP A 1 88 ? -5.250 6.273 -14.015 1.00 91.31 88 ASP A CA 1
ATOM 693 C C . ASP A 1 88 ? -6.413 7.025 -13.352 1.00 91.31 88 ASP A C 1
ATOM 695 O O . ASP A 1 88 ? -6.698 6.855 -12.163 1.00 91.31 88 ASP A O 1
ATOM 699 N N . SER A 1 89 ? -7.072 7.895 -14.112 1.00 91.88 89 SER A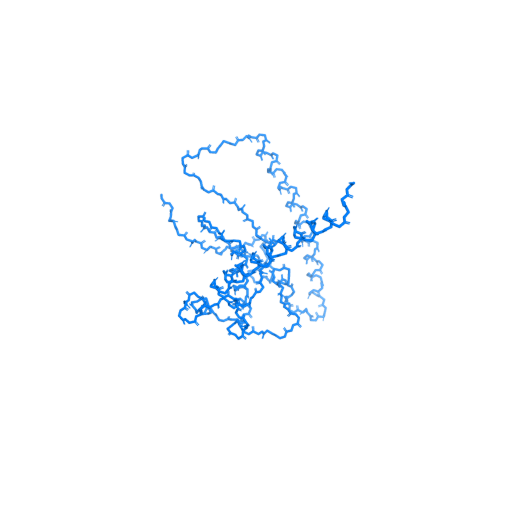 N 1
ATOM 700 C CA . SER A 1 89 ? -8.257 8.648 -13.699 1.00 91.88 89 SER A CA 1
ATOM 701 C C . SER A 1 89 ? -9.210 8.794 -14.880 1.00 91.88 89 SER A C 1
ATOM 703 O O . SER A 1 89 ? -8.864 9.351 -15.922 1.00 91.88 89 SER A O 1
ATOM 705 N N . VAL A 1 90 ? -10.430 8.288 -14.706 1.00 90.06 90 VAL A N 1
ATOM 706 C CA . VAL A 1 90 ? -11.439 8.245 -15.767 1.00 90.06 90 VAL A CA 1
ATOM 707 C C . VAL A 1 90 ? -12.288 9.511 -15.723 1.00 90.06 90 VAL A C 1
ATOM 709 O O . VAL A 1 90 ? -12.837 9.859 -14.680 1.00 90.06 90 VAL A O 1
ATOM 712 N N . TYR A 1 91 ? -12.422 10.172 -16.873 1.00 90.12 91 TYR A N 1
ATOM 713 C CA . TYR A 1 91 ? -13.253 11.362 -17.047 1.00 90.12 91 TYR A CA 1
ATOM 714 C C . TYR A 1 91 ? -14.235 11.143 -18.196 1.00 90.12 91 TYR A C 1
ATOM 716 O O . TYR A 1 91 ? -13.840 10.749 -19.294 1.00 90.12 91 TYR A O 1
ATOM 724 N N . GLU A 1 92 ? -15.514 11.410 -17.950 1.00 92.12 92 GLU A N 1
ATOM 725 C CA . GLU A 1 92 ? -16.548 11.331 -18.980 1.00 92.12 92 GLU A CA 1
ATOM 726 C C . GLU A 1 92 ? -16.540 12.582 -19.865 1.00 92.12 92 GLU A C 1
ATOM 728 O O . GLU A 1 92 ? -16.383 13.701 -19.382 1.00 92.12 92 GLU A O 1
ATOM 733 N N . GLY A 1 93 ? -16.705 12.393 -21.177 1.00 92.50 93 GLY A N 1
ATOM 734 C CA . GLY A 1 93 ? -16.788 13.499 -22.138 1.00 92.50 93 GLY A CA 1
ATOM 735 C C . GLY A 1 93 ? -15.476 14.257 -22.379 1.00 92.50 93 GLY A C 1
ATOM 736 O O . GLY A 1 93 ? -15.497 15.298 -23.032 1.00 92.50 93 GLY A O 1
ATOM 737 N N . VAL A 1 94 ? -14.340 13.753 -21.884 1.00 94.19 94 VAL A N 1
ATOM 738 C CA . VAL A 1 94 ? -13.020 14.368 -22.080 1.00 94.19 94 VAL A CA 1
ATOM 739 C C . VAL A 1 94 ? -12.223 13.603 -23.133 1.00 94.19 94 VAL A C 1
ATOM 741 O O . VAL A 1 94 ? -11.988 12.402 -23.011 1.00 94.19 94 VAL A O 1
ATOM 744 N N . GLU A 1 95 ? -11.751 14.319 -24.152 1.00 90.62 95 GLU A N 1
ATOM 745 C CA . GLU A 1 95 ? -10.813 13.795 -25.143 1.00 90.62 95 GLU A CA 1
ATOM 746 C C . GLU A 1 95 ? -9.374 14.172 -24.757 1.00 90.62 95 GLU A C 1
ATOM 748 O O . GLU A 1 95 ? -8.963 15.334 -24.829 1.00 90.62 95 GLU A O 1
ATOM 753 N N . TRP A 1 96 ? -8.579 13.183 -24.353 1.00 88.88 96 TRP A N 1
ATOM 754 C CA . TRP A 1 96 ? -7.174 13.396 -24.010 1.00 88.88 96 TRP A CA 1
ATOM 755 C C . TRP A 1 96 ? -6.314 13.591 -25.261 1.00 88.88 96 TRP A C 1
ATOM 757 O O . TRP A 1 96 ? -6.119 12.665 -26.049 1.00 88.88 96 TRP A O 1
ATOM 767 N N . ARG A 1 97 ? -5.707 14.773 -25.407 1.00 90.88 97 ARG A N 1
ATOM 768 C CA . ARG A 1 97 ? -4.737 15.046 -26.477 1.00 90.88 97 ARG A CA 1
ATOM 769 C C . ARG A 1 97 ? -3.315 14.783 -26.000 1.00 90.88 97 ARG A C 1
ATOM 771 O O . ARG A 1 97 ? -2.846 15.396 -25.043 1.00 90.88 97 ARG A O 1
ATOM 778 N N . ARG A 1 98 ? -2.602 13.895 -26.694 1.00 88.31 98 ARG A N 1
ATOM 779 C CA . ARG A 1 98 ? -1.192 13.595 -26.415 1.00 88.31 98 ARG A CA 1
ATOM 780 C C . ARG A 1 98 ? -0.292 14.405 -27.339 1.00 88.31 98 ARG A C 1
ATOM 782 O O . ARG A 1 98 ? -0.466 14.397 -28.551 1.00 88.31 98 ARG A O 1
ATOM 789 N N . CYS A 1 99 ? 0.694 15.081 -26.762 1.00 95.31 99 CYS A N 1
ATOM 790 C CA . CYS A 1 99 ? 1.766 15.706 -27.527 1.00 95.31 99 CYS A CA 1
ATOM 791 C C . CYS A 1 99 ? 2.863 14.669 -27.777 1.00 95.31 99 CYS A C 1
ATOM 793 O O . CYS A 1 99 ? 3.447 14.163 -26.819 1.00 95.31 99 CYS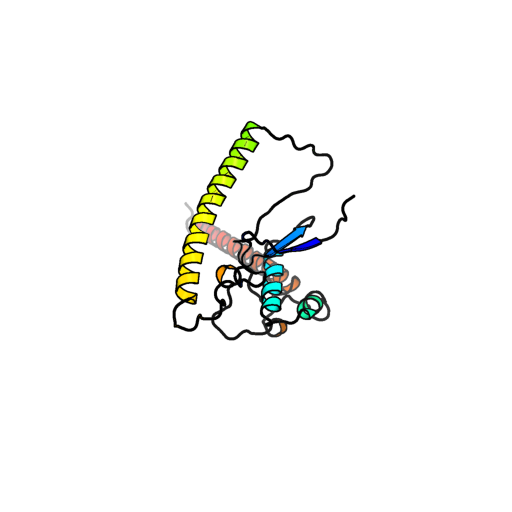 A O 1
ATOM 795 N N . GLU A 1 100 ? 3.168 14.383 -29.042 1.00 95.69 100 GLU A N 1
ATOM 796 C CA . GLU A 1 100 ? 4.171 13.385 -29.434 1.00 95.69 100 GLU A CA 1
ATOM 797 C C . GLU A 1 100 ? 5.538 13.649 -28.789 1.00 95.69 100 GLU A C 1
ATOM 799 O O . GLU A 1 100 ? 6.136 12.754 -28.196 1.00 95.69 100 GLU A O 1
ATOM 804 N N . ARG A 1 101 ? 5.992 14.909 -28.786 1.00 95.38 101 ARG A N 1
ATOM 805 C CA . ARG A 1 101 ? 7.253 15.307 -28.141 1.00 95.38 101 ARG A CA 1
ATOM 806 C C . ARG A 1 101 ? 7.278 14.966 -26.649 1.00 95.38 101 ARG A C 1
ATOM 808 O O . ARG A 1 101 ? 8.305 14.513 -26.149 1.00 95.38 101 ARG A O 1
ATOM 815 N N . ASN A 1 102 ? 6.180 15.215 -25.935 1.00 95.69 102 ASN A N 1
ATOM 816 C CA . ASN A 1 102 ? 6.099 14.916 -24.506 1.00 95.69 102 ASN A CA 1
ATOM 817 C C . ASN A 1 102 ? 5.998 13.410 -24.277 1.00 95.69 102 ASN A C 1
ATOM 819 O O . ASN A 1 102 ? 6.688 12.897 -23.408 1.00 95.69 102 ASN A O 1
ATOM 823 N N . TYR A 1 103 ? 5.215 12.706 -25.096 1.00 94.44 103 TYR A N 1
ATOM 824 C CA . TYR A 1 103 ? 5.100 11.253 -25.048 1.00 94.44 103 TYR A CA 1
ATOM 825 C C . TYR A 1 103 ? 6.468 10.575 -25.191 1.00 94.44 103 TYR A C 1
ATOM 827 O O . TYR A 1 103 ? 6.847 9.798 -24.320 1.00 94.44 103 TYR A O 1
ATOM 835 N N . VAL A 1 104 ? 7.248 10.934 -26.217 1.00 97.06 104 VAL A N 1
ATOM 836 C CA . VAL A 1 104 ? 8.598 10.385 -26.429 1.00 97.06 104 VAL A CA 1
ATOM 837 C C . VAL A 1 104 ? 9.502 10.675 -25.231 1.00 97.06 104 VAL A C 1
ATOM 839 O O . VAL A 1 104 ? 10.142 9.763 -24.719 1.00 97.06 104 VAL A O 1
ATOM 842 N N . LYS A 1 105 ? 9.511 11.916 -24.724 1.00 97.31 105 LYS A N 1
ATOM 843 C CA . LYS A 1 105 ? 10.300 12.278 -23.534 1.00 97.31 105 LYS A CA 1
ATOM 844 C C . LYS A 1 105 ? 9.897 11.472 -22.297 1.00 97.31 105 LYS A C 1
ATOM 846 O O . LYS A 1 105 ? 10.773 10.999 -21.580 1.00 97.31 105 LYS A O 1
ATOM 851 N N . THR A 1 106 ? 8.600 11.307 -22.050 1.00 96.00 106 THR A N 1
ATOM 852 C CA . THR A 1 106 ? 8.078 10.523 -20.925 1.00 96.00 106 THR A CA 1
ATOM 853 C C . THR A 1 106 ? 8.464 9.052 -21.053 1.00 96.00 106 THR A C 1
ATOM 855 O O . THR A 1 106 ? 8.938 8.467 -20.083 1.00 96.00 106 THR A O 1
ATOM 858 N N . VAL A 1 107 ? 8.339 8.465 -22.248 1.00 97.00 107 VAL A N 1
ATOM 859 C CA . VAL A 1 107 ? 8.764 7.083 -22.515 1.00 97.00 107 VAL A CA 1
ATOM 860 C C . VAL A 1 107 ? 10.262 6.920 -22.259 1.00 97.00 107 VAL A C 1
ATOM 862 O O . VAL A 1 107 ? 10.645 6.028 -21.506 1.00 97.00 107 VAL A O 1
ATOM 865 N N . SER A 1 108 ? 11.106 7.798 -22.808 1.00 97.94 108 SER A N 1
ATOM 866 C CA . SER A 1 108 ? 12.556 7.745 -22.583 1.00 97.94 108 SER A CA 1
ATOM 867 C C . SER A 1 108 ? 12.923 7.905 -21.108 1.00 97.94 108 SER A C 1
ATOM 869 O O . SER A 1 108 ? 13.801 7.200 -20.614 1.00 97.94 108 SER A O 1
ATOM 871 N N . HIS A 1 109 ? 12.234 8.788 -20.382 1.00 97.81 109 HIS A N 1
ATOM 872 C CA . HIS A 1 109 ? 12.462 8.976 -18.952 1.00 97.81 109 HIS A CA 1
ATOM 873 C C . HIS A 1 109 ? 12.121 7.716 -18.146 1.00 97.81 109 HIS A C 1
ATOM 875 O O . HIS A 1 109 ? 12.930 7.265 -17.337 1.00 97.81 109 HIS A O 1
ATOM 881 N N . PHE A 1 110 ? 10.970 7.091 -18.408 1.00 96.62 110 PHE A N 1
ATOM 882 C CA . PHE A 1 110 ? 10.603 5.842 -17.740 1.00 96.62 110 PHE A CA 1
ATOM 883 C C . PHE A 1 110 ? 11.519 4.677 -18.115 1.00 96.62 110 PHE A C 1
ATOM 885 O O . PHE A 1 110 ? 11.846 3.875 -17.244 1.00 96.62 110 PHE A O 1
ATOM 892 N N . GLN A 1 111 ? 11.991 4.600 -19.361 1.00 97.56 111 GLN A N 1
ATOM 893 C CA . GLN A 1 111 ? 13.002 3.618 -19.764 1.00 97.56 111 GLN A CA 1
ATOM 894 C C . GLN A 1 111 ? 14.305 3.799 -18.977 1.00 97.56 111 GLN A C 1
ATOM 896 O O . GLN A 1 111 ? 14.831 2.823 -18.450 1.00 97.56 111 GLN A O 1
ATOM 901 N N . GLN A 1 112 ? 14.789 5.037 -18.824 1.00 98.06 112 GLN A N 1
ATOM 902 C CA . GLN A 1 112 ? 15.986 5.338 -18.033 1.00 98.06 112 GLN A CA 1
ATOM 903 C C . GLN A 1 112 ? 15.819 4.921 -16.565 1.00 98.06 112 GLN A C 1
ATOM 905 O O . GLN A 1 112 ? 16.674 4.216 -16.026 1.00 98.06 112 GLN A O 1
ATOM 910 N N . MET A 1 113 ? 14.704 5.310 -15.934 1.00 97.25 113 MET A N 1
ATOM 911 C CA . MET A 1 113 ? 14.392 4.920 -14.554 1.00 97.25 113 MET A CA 1
ATOM 912 C C . MET A 1 113 ? 14.296 3.397 -14.405 1.00 97.25 113 MET A C 1
ATOM 914 O O . MET A 1 113 ? 14.837 2.830 -13.455 1.00 97.25 113 MET A O 1
ATOM 918 N N . TRP A 1 114 ? 13.635 2.721 -15.349 1.00 94.88 114 TRP A N 1
ATOM 919 C CA . TRP A 1 114 ? 13.512 1.266 -15.350 1.00 94.88 114 TRP A CA 1
ATOM 920 C C . TRP A 1 114 ? 14.878 0.588 -15.456 1.00 94.88 114 TRP A C 1
ATOM 922 O O . TRP A 1 114 ? 15.147 -0.336 -14.688 1.00 94.88 114 TRP A O 1
ATOM 932 N N . THR A 1 115 ? 15.762 1.053 -16.343 1.00 95.44 115 THR A N 1
ATOM 933 C CA . THR A 1 115 ? 17.117 0.503 -16.476 1.00 95.44 115 THR A CA 1
ATOM 934 C C . THR A 1 115 ? 17.898 0.655 -15.176 1.00 95.44 115 THR A C 1
ATOM 936 O O . THR A 1 115 ? 18.476 -0.322 -14.703 1.00 95.44 115 THR A O 1
ATOM 939 N N . GLU A 1 116 ? 17.877 1.837 -14.555 1.00 97.19 116 GLU A N 1
ATOM 940 C CA . GLU A 1 116 ? 18.582 2.079 -13.292 1.00 97.19 116 GLU A CA 1
ATOM 941 C C . GLU A 1 116 ? 18.089 1.147 -12.175 1.00 97.19 116 GLU A C 1
ATOM 943 O O . GLU A 1 116 ? 18.888 0.482 -11.507 1.00 97.19 116 GLU A O 1
ATOM 948 N N . MET A 1 117 ? 16.771 1.055 -11.991 1.00 93.38 117 MET A N 1
ATOM 949 C CA . MET A 1 117 ? 16.172 0.208 -10.958 1.00 93.38 117 MET A CA 1
ATOM 950 C C . MET A 1 117 ? 16.396 -1.282 -11.232 1.00 93.38 117 MET A C 1
ATOM 952 O O . MET A 1 117 ? 16.678 -2.041 -10.304 1.00 93.38 117 MET A O 1
ATOM 956 N N . THR A 1 118 ? 16.343 -1.702 -12.497 1.00 91.81 118 THR A N 1
ATOM 957 C CA . THR A 1 118 ? 16.560 -3.098 -12.903 1.00 91.81 118 THR A CA 1
ATOM 958 C C . THR A 1 118 ? 18.010 -3.524 -12.708 1.00 91.81 118 THR A C 1
ATOM 960 O O . THR A 1 118 ? 18.250 -4.625 -12.213 1.00 91.81 118 THR A O 1
ATOM 963 N N . VAL A 1 119 ? 18.988 -2.664 -13.020 1.00 93.31 119 VAL A N 1
ATOM 964 C CA . VAL A 1 119 ? 20.410 -2.939 -12.753 1.00 93.31 119 VAL A CA 1
ATOM 965 C C . VAL A 1 119 ? 20.639 -3.120 -11.254 1.00 93.31 119 VAL A C 1
ATOM 967 O O . VAL A 1 119 ? 21.181 -4.147 -10.847 1.00 93.31 119 VAL A O 1
ATOM 970 N N . LYS A 1 120 ? 20.155 -2.188 -10.420 1.00 94.44 120 LYS A N 1
ATOM 971 C CA . LYS A 1 120 ? 20.273 -2.284 -8.953 1.00 94.44 120 LYS A CA 1
ATOM 972 C C . LYS A 1 120 ? 19.606 -3.552 -8.408 1.00 94.44 120 LYS A C 1
ATOM 974 O O . LYS A 1 120 ? 20.209 -4.269 -7.613 1.00 94.44 120 LYS A O 1
ATOM 979 N N . SER A 1 121 ? 18.391 -3.858 -8.865 1.00 90.00 121 SER A N 1
ATOM 980 C CA . SER A 1 121 ? 17.655 -5.066 -8.472 1.00 90.00 121 SER A CA 1
ATOM 981 C C . SER A 1 121 ? 18.393 -6.345 -8.878 1.00 90.00 121 SER A C 1
ATOM 983 O O . SER A 1 121 ? 18.538 -7.252 -8.061 1.00 90.00 121 SER A O 1
ATOM 985 N N . THR A 1 122 ? 18.936 -6.393 -10.097 1.00 88.38 122 THR A N 1
ATOM 986 C CA . THR A 1 122 ? 19.695 -7.545 -10.603 1.00 88.38 122 THR A CA 1
ATOM 987 C C . THR A 1 122 ? 20.988 -7.746 -9.820 1.00 88.38 122 THR A C 1
ATOM 989 O O . THR A 1 122 ? 21.292 -8.874 -9.443 1.00 88.38 122 THR A O 1
ATOM 992 N N . MET A 1 123 ? 21.735 -6.674 -9.526 1.00 93.19 123 MET A N 1
ATOM 993 C CA . MET A 1 123 ? 22.949 -6.748 -8.703 1.00 93.19 123 MET A CA 1
ATOM 994 C C . MET A 1 123 ? 22.651 -7.352 -7.328 1.00 93.19 123 MET A C 1
ATOM 996 O O . MET A 1 123 ? 23.311 -8.308 -6.930 1.00 93.19 123 MET A O 1
ATOM 1000 N N . LEU A 1 124 ? 21.619 -6.849 -6.640 1.00 90.56 124 LEU A N 1
ATOM 1001 C CA . LEU A 1 124 ? 21.189 -7.386 -5.347 1.00 90.56 124 LEU A CA 1
ATOM 1002 C C . LEU A 1 124 ? 20.733 -8.842 -5.461 1.00 90.56 124 LEU A C 1
ATOM 1004 O O . LEU A 1 124 ? 21.096 -9.658 -4.618 1.00 90.56 124 LEU A O 1
ATOM 1008 N N . ARG A 1 125 ? 19.989 -9.192 -6.517 1.00 86.19 125 ARG A N 1
ATOM 1009 C CA . ARG A 1 125 ? 19.533 -10.566 -6.729 1.00 86.19 125 ARG A CA 1
ATOM 1010 C C . ARG A 1 125 ? 20.699 -11.530 -6.916 1.00 86.19 125 ARG A C 1
ATOM 1012 O O . ARG A 1 125 ? 20.712 -12.572 -6.283 1.00 86.19 125 ARG A O 1
ATOM 1019 N N . ARG A 1 126 ? 21.709 -11.159 -7.707 1.00 88.06 126 ARG A N 1
ATOM 1020 C CA . ARG A 1 126 ? 22.916 -11.979 -7.893 1.00 88.06 126 ARG A CA 1
ATOM 1021 C C . ARG A 1 126 ? 23.715 -12.145 -6.605 1.00 88.06 126 ARG A C 1
ATOM 1023 O O . ARG A 1 126 ? 24.234 -13.228 -6.357 1.00 88.06 126 ARG A O 1
ATOM 1030 N N . MET A 1 127 ? 23.810 -11.091 -5.793 1.00 90.25 127 MET A N 1
ATOM 1031 C CA . MET A 1 127 ? 24.448 -11.176 -4.477 1.00 90.25 127 MET A CA 1
ATOM 1032 C C . MET A 1 127 ? 23.690 -12.140 -3.556 1.00 90.25 127 MET A C 1
ATOM 1034 O O . MET A 1 127 ? 24.327 -12.954 -2.897 1.00 90.25 127 MET A O 1
ATOM 1038 N N . LEU A 1 128 ? 22.354 -12.092 -3.551 1.00 85.94 128 LEU A N 1
ATOM 1039 C CA . LEU A 1 128 ? 21.513 -13.014 -2.781 1.00 85.94 128 LEU A CA 1
ATOM 1040 C C . LEU A 1 128 ? 21.627 -14.456 -3.283 1.00 85.94 128 LEU A C 1
ATOM 1042 O O . LEU A 1 128 ? 21.930 -15.325 -2.477 1.00 85.94 128 LEU A O 1
ATOM 1046 N N . ASP A 1 129 ? 21.498 -14.699 -4.591 1.00 82.94 129 ASP A N 1
ATOM 1047 C CA . ASP A 1 129 ? 21.631 -16.041 -5.179 1.00 82.94 129 ASP A CA 1
ATOM 1048 C C . ASP A 1 129 ? 22.988 -16.675 -4.803 1.00 82.94 129 ASP A C 1
ATOM 1050 O O . ASP A 1 129 ? 23.064 -17.853 -4.468 1.00 82.94 129 ASP A O 1
ATOM 1054 N N . SER A 1 130 ? 24.074 -15.890 -4.810 1.00 86.88 130 SER A N 1
ATOM 1055 C CA . SER A 1 130 ? 25.414 -16.350 -4.408 1.00 86.88 130 SER A CA 1
ATOM 1056 C C . SER A 1 130 ? 25.484 -16.757 -2.930 1.00 86.88 130 SER A C 1
ATOM 1058 O O . SER A 1 130 ? 26.150 -17.731 -2.578 1.00 86.88 130 SER A O 1
ATOM 1060 N N . LEU A 1 131 ? 24.789 -16.025 -2.054 1.00 85.88 131 LEU A N 1
ATOM 1061 C CA . LEU A 1 131 ? 24.697 -16.349 -0.629 1.00 85.88 131 LEU A CA 1
ATOM 1062 C C . LEU A 1 131 ? 23.792 -17.563 -0.378 1.00 85.88 131 LEU A C 1
ATOM 1064 O O . LEU A 1 131 ? 24.119 -18.394 0.463 1.00 85.88 131 LEU A O 1
ATOM 1068 N N . GLU A 1 132 ? 22.693 -17.698 -1.117 1.00 79.94 132 GLU A N 1
ATOM 1069 C CA . GLU A 1 132 ? 21.762 -18.832 -1.028 1.00 79.94 132 GLU A CA 1
ATOM 1070 C C . GLU A 1 132 ? 22.369 -20.138 -1.562 1.00 79.94 132 GLU A C 1
ATOM 1072 O O . GLU A 1 132 ? 22.057 -21.211 -1.055 1.00 79.94 132 GLU A O 1
ATOM 1077 N N . LEU A 1 133 ? 23.271 -20.054 -2.547 1.00 77.62 133 LEU A N 1
ATOM 1078 C CA . LEU A 1 133 ? 24.054 -21.186 -3.058 1.00 77.62 133 LEU A CA 1
ATOM 1079 C C . LEU A 1 133 ? 25.266 -21.537 -2.180 1.00 77.62 133 LEU A C 1
ATOM 1081 O O . LEU A 1 133 ? 25.961 -22.518 -2.457 1.00 77.62 133 LEU A O 1
ATOM 1085 N N . SER A 1 134 ? 25.557 -20.742 -1.146 1.00 77.44 134 SER A N 1
ATOM 1086 C CA . SER A 1 134 ? 26.613 -21.072 -0.191 1.00 77.44 134 SER A CA 1
ATOM 1087 C C . SER A 1 134 ? 26.235 -22.313 0.629 1.00 77.44 134 SER A C 1
ATOM 1089 O O . SER A 1 134 ? 25.067 -22.649 0.782 1.00 77.44 134 SER A O 1
ATOM 1091 N N . LEU A 1 135 ? 27.225 -23.013 1.193 1.00 65.44 135 LEU A N 1
ATOM 1092 C CA . LEU A 1 135 ? 26.996 -24.226 2.000 1.00 65.44 135 LEU A CA 1
ATOM 1093 C C . LEU A 1 135 ? 26.260 -23.960 3.333 1.00 65.44 135 LEU A C 1
ATOM 1095 O O . LEU A 1 135 ? 26.062 -24.886 4.121 1.00 65.44 135 LEU A O 1
ATOM 1099 N N . LEU A 1 136 ? 25.899 -22.706 3.618 1.00 76.69 136 LEU A N 1
ATOM 1100 C CA . LEU A 1 136 ? 25.154 -22.320 4.807 1.00 76.69 136 LEU A CA 1
ATOM 1101 C C . LEU A 1 136 ? 23.647 -22.337 4.510 1.00 76.69 136 LEU A C 1
ATOM 1103 O O . LEU A 1 136 ? 23.236 -21.887 3.444 1.00 76.69 136 LEU A O 1
ATOM 1107 N N . PRO A 1 137 ? 22.802 -22.796 5.451 1.00 73.62 137 PRO A N 1
ATOM 1108 C CA . PRO A 1 137 ? 21.356 -22.728 5.284 1.00 73.62 137 PRO A CA 1
ATOM 1109 C C . PRO A 1 137 ? 20.904 -21.286 5.026 1.00 73.62 137 PRO A C 1
ATOM 1111 O O . PRO A 1 137 ? 21.157 -20.399 5.847 1.00 73.62 137 PRO A O 1
ATOM 1114 N N . SER A 1 138 ? 20.215 -21.047 3.909 1.00 68.38 138 SER A N 1
ATOM 1115 C CA . SER A 1 138 ? 19.603 -19.747 3.641 1.00 68.38 138 SER A CA 1
ATOM 1116 C C . SER A 1 138 ? 18.497 -19.477 4.670 1.00 68.38 138 SER A C 1
ATOM 1118 O O . SER A 1 138 ? 17.632 -20.341 4.864 1.00 68.38 138 SER A O 1
ATOM 1120 N N . PRO A 1 139 ? 18.465 -18.301 5.319 1.00 73.50 139 PRO A N 1
ATOM 1121 C CA . PRO A 1 139 ? 17.326 -17.934 6.146 1.00 73.50 139 PRO A CA 1
ATOM 1122 C C . PRO A 1 139 ? 16.060 -17.840 5.278 1.00 73.50 139 PRO A C 1
ATOM 1124 O O . PRO A 1 139 ? 16.149 -17.516 4.091 1.00 73.50 139 PRO A O 1
ATOM 1127 N N . PRO A 1 140 ? 14.866 -18.088 5.843 1.00 74.12 140 PRO A N 1
ATOM 1128 C CA . PRO A 1 140 ? 13.629 -17.894 5.103 1.00 74.12 140 PRO A CA 1
ATOM 1129 C C . PRO A 1 140 ? 13.497 -16.419 4.673 1.00 74.12 140 PRO A C 1
ATOM 1131 O O . PRO A 1 140 ? 13.928 -15.529 5.415 1.00 74.12 140 PRO A O 1
ATOM 1134 N N . PRO A 1 141 ? 12.873 -16.132 3.516 1.00 71.94 141 PRO A N 1
ATOM 1135 C CA . PRO A 1 141 ? 12.747 -14.788 2.943 1.00 71.94 141 PRO A CA 1
ATOM 1136 C C . PRO A 1 141 ? 11.709 -13.932 3.694 1.00 71.94 141 PRO A C 1
ATOM 1138 O O . PRO A 1 141 ? 10.728 -13.452 3.140 1.00 71.94 141 PRO A O 1
ATOM 1141 N N . THR A 1 142 ? 11.898 -13.729 4.995 1.00 70.19 142 THR A N 1
ATOM 1142 C CA . THR A 1 142 ? 10.931 -13.058 5.878 1.00 70.19 142 THR A CA 1
ATOM 1143 C C . THR A 1 142 ? 11.047 -11.535 5.837 1.00 70.19 142 THR A C 1
ATOM 1145 O O . THR A 1 142 ? 10.081 -10.824 6.108 1.00 70.19 142 THR A O 1
ATOM 1148 N N . SER A 1 143 ? 12.211 -10.995 5.462 1.00 81.19 143 SER A N 1
ATOM 1149 C CA . SER A 1 143 ? 12.466 -9.549 5.512 1.00 81.19 143 SER A CA 1
ATOM 1150 C C . SER A 1 143 ? 11.858 -8.757 4.351 1.00 81.19 143 SER A C 1
ATOM 1152 O O . SER A 1 143 ? 11.802 -7.530 4.425 1.00 81.19 143 SER A O 1
ATOM 1154 N N . GLN A 1 144 ? 11.370 -9.420 3.299 1.00 80.75 144 GLN A N 1
ATOM 1155 C CA . GLN A 1 144 ? 10.857 -8.768 2.086 1.00 80.75 144 GLN A CA 1
ATOM 1156 C C . GLN A 1 144 ? 9.617 -7.903 2.344 1.00 80.75 144 GLN A C 1
ATOM 1158 O O . GLN A 1 144 ? 9.415 -6.896 1.670 1.00 80.75 144 GLN A O 1
ATOM 1163 N N . VAL A 1 145 ? 8.801 -8.266 3.339 1.00 81.88 145 VAL A N 1
ATOM 1164 C CA . VAL A 1 145 ? 7.587 -7.517 3.698 1.00 81.88 145 VAL A CA 1
ATOM 1165 C C . VAL A 1 145 ? 7.901 -6.309 4.581 1.00 81.88 145 VAL A C 1
ATOM 1167 O O . VAL A 1 145 ? 7.130 -5.352 4.609 1.00 81.88 145 VAL A O 1
ATOM 1170 N N . SER A 1 146 ? 9.042 -6.294 5.274 1.00 85.75 146 SER A N 1
ATOM 1171 C CA . SER A 1 146 ? 9.377 -5.227 6.228 1.00 85.75 146 SER A CA 1
ATOM 1172 C C . SER A 1 146 ? 9.295 -3.797 5.659 1.00 85.75 146 SER A C 1
ATOM 1174 O O . SER A 1 146 ? 8.786 -2.922 6.367 1.00 85.75 146 SER A O 1
ATOM 1176 N N . PRO A 1 147 ? 9.669 -3.518 4.389 1.00 87.62 147 PRO A N 1
ATOM 1177 C CA . PRO A 1 147 ? 9.521 -2.182 3.809 1.00 87.62 147 PRO A CA 1
ATOM 1178 C C . PRO A 1 147 ? 8.069 -1.839 3.445 1.00 87.62 147 PRO A C 1
ATOM 1180 O O . PRO A 1 147 ? 7.758 -0.671 3.210 1.00 87.62 147 PRO A O 1
ATOM 1183 N N . LEU A 1 148 ? 7.187 -2.841 3.368 1.00 88.56 148 LEU A N 1
ATOM 1184 C CA . LEU A 1 148 ? 5.784 -2.723 2.965 1.00 88.56 148 LEU A CA 1
ATOM 1185 C C . LEU A 1 148 ? 4.836 -2.648 4.162 1.00 88.56 148 LEU A C 1
ATOM 1187 O O . LEU A 1 148 ? 3.799 -1.991 4.086 1.00 88.56 148 LEU A O 1
ATOM 1191 N N . CYS A 1 149 ? 5.191 -3.284 5.276 1.00 83.06 149 CYS A N 1
ATOM 1192 C CA . CYS A 1 149 ? 4.406 -3.269 6.498 1.00 83.06 149 CYS A CA 1
ATOM 1193 C C . CYS A 1 149 ? 5.334 -3.254 7.713 1.00 83.06 149 CYS A C 1
ATOM 1195 O O . CYS A 1 149 ? 6.083 -4.202 7.950 1.00 83.06 149 CYS A O 1
ATOM 1197 N N . LYS A 1 150 ? 5.251 -2.192 8.523 1.00 71.81 150 LYS A N 1
ATOM 1198 C CA . LYS A 1 150 ? 5.954 -2.132 9.808 1.00 71.81 150 LYS A CA 1
ATOM 1199 C C . LYS A 1 150 ? 5.287 -3.106 10.775 1.00 71.81 150 LYS A C 1
ATOM 1201 O O . LYS A 1 150 ? 4.273 -2.776 11.387 1.00 71.81 150 LYS A O 1
ATOM 1206 N N . GLN A 1 151 ? 5.846 -4.301 10.913 1.00 64.81 151 GLN A N 1
ATOM 1207 C CA . GLN A 1 151 ? 5.520 -5.166 12.038 1.00 64.81 151 GLN A CA 1
ATOM 1208 C C . GLN A 1 151 ? 6.235 -4.595 13.268 1.00 64.81 151 GLN A C 1
ATOM 1210 O O . GLN A 1 151 ? 7.445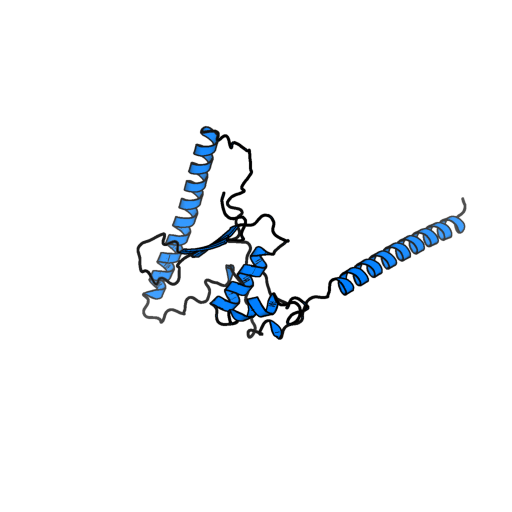 -4.371 13.239 1.00 64.81 151 GLN A O 1
ATOM 1215 N N . GLY A 1 152 ? 5.485 -4.250 14.318 1.00 62.38 152 GLY A N 1
ATOM 1216 C CA . GLY A 1 152 ? 6.093 -3.829 15.581 1.00 62.38 152 GLY A CA 1
ATOM 1217 C C . GLY A 1 152 ? 6.982 -4.953 16.116 1.00 62.38 152 GLY A C 1
ATOM 1218 O O . GLY A 1 152 ? 6.626 -6.116 15.972 1.00 62.38 152 GLY A O 1
ATOM 1219 N N . GLY A 1 153 ? 8.125 -4.628 16.726 1.00 61.38 153 GLY A N 1
ATOM 1220 C CA . GLY A 1 153 ? 9.123 -5.615 17.178 1.00 61.38 153 GLY A CA 1
ATOM 1221 C C . GLY A 1 153 ? 8.693 -6.535 18.335 1.00 61.38 153 GLY A C 1
ATOM 1222 O O . GLY A 1 153 ? 9.551 -7.117 18.987 1.00 61.38 153 GLY A O 1
ATOM 1223 N N . GLY A 1 154 ? 7.394 -6.636 18.627 1.00 73.69 154 GLY A N 1
ATOM 1224 C CA . GLY A 1 154 ? 6.824 -7.488 19.669 1.00 73.69 154 GLY A CA 1
ATOM 1225 C C . GLY A 1 154 ? 5.930 -8.586 19.096 1.00 73.69 154 GLY A C 1
ATOM 1226 O O . GLY A 1 154 ? 5.617 -8.599 17.906 1.00 73.69 154 GLY A O 1
ATOM 1227 N N . ALA A 1 155 ? 5.491 -9.501 19.963 1.00 82.75 155 ALA A N 1
ATOM 1228 C CA . ALA A 1 155 ? 4.543 -10.545 19.587 1.00 82.75 155 ALA A CA 1
ATOM 1229 C C . ALA A 1 155 ? 3.266 -9.937 18.985 1.00 82.75 155 ALA A C 1
ATOM 1231 O O . ALA A 1 155 ? 2.732 -8.941 19.485 1.00 82.75 155 ALA A O 1
ATOM 1232 N N . TYR A 1 156 ? 2.777 -10.546 17.906 1.00 89.62 156 TYR A N 1
ATOM 1233 C CA . TYR A 1 156 ? 1.567 -10.091 17.241 1.00 89.62 156 TYR A CA 1
ATOM 1234 C C . TYR A 1 156 ? 0.361 -10.132 18.189 1.00 89.62 156 TYR A C 1
ATOM 1236 O O . TYR A 1 156 ? 0.094 -11.148 18.828 1.00 89.62 156 TYR A O 1
ATOM 1244 N N . LYS A 1 157 ? -0.397 -9.031 18.243 1.00 91.25 157 LYS A N 1
ATOM 1245 C CA . LYS A 1 157 ? -1.653 -8.939 18.994 1.00 91.25 157 LYS A CA 1
ATOM 1246 C C . LYS A 1 157 ? -2.844 -8.934 18.023 1.00 91.25 157 LYS A C 1
ATOM 1248 O O . LYS A 1 157 ? -2.883 -8.026 17.188 1.00 91.25 157 LYS A O 1
ATOM 1253 N N . PRO A 1 158 ? -3.824 -9.851 18.137 1.00 94.00 158 PRO A N 1
ATOM 1254 C CA . PRO A 1 158 ? -4.989 -9.894 17.247 1.00 94.00 158 PRO A CA 1
ATOM 1255 C C . PRO A 1 158 ? -5.782 -8.583 17.217 1.00 94.00 158 PRO A C 1
ATOM 1257 O O . PRO A 1 158 ? -5.934 -7.941 18.259 1.00 94.00 158 PRO A O 1
ATOM 1260 N N . LEU A 1 159 ? -6.303 -8.189 16.053 1.00 93.81 159 LEU A N 1
ATOM 1261 C CA . LEU A 1 159 ? -6.950 -6.898 15.786 1.00 93.81 159 LEU A CA 1
ATOM 1262 C C . LEU A 1 159 ? -8.062 -6.575 16.782 1.00 93.81 159 LEU A C 1
ATOM 1264 O O . LEU A 1 159 ? -8.044 -5.502 17.380 1.00 93.81 159 LEU A O 1
ATOM 1268 N N . LEU A 1 160 ? -8.974 -7.520 17.015 1.00 93.06 160 LEU A N 1
ATOM 1269 C CA . LEU A 1 160 ? -10.139 -7.319 17.887 1.00 93.06 160 LEU A CA 1
ATOM 1270 C C . LEU A 1 160 ? -9.785 -7.196 19.374 1.00 93.06 160 LEU A C 1
ATOM 1272 O O . LEU A 1 160 ? -10.604 -6.759 20.170 1.00 93.06 160 LEU A O 1
ATOM 1276 N N . SER A 1 161 ? -8.558 -7.551 19.764 1.00 93.56 161 SER A N 1
ATOM 1277 C CA . SER A 1 161 ? -8.085 -7.395 21.146 1.00 93.56 161 SER A CA 1
ATOM 1278 C C . SER A 1 161 ? -7.400 -6.046 21.405 1.00 93.56 161 SER A C 1
ATOM 1280 O O . SER A 1 161 ? -6.945 -5.766 22.522 1.00 93.56 161 SER A O 1
ATOM 1282 N N . ARG A 1 162 ? -7.230 -5.224 20.364 1.00 93.12 162 ARG A N 1
ATOM 1283 C CA . ARG A 1 162 ? -6.541 -3.931 20.440 1.00 93.12 162 ARG A CA 1
ATOM 1284 C C . ARG A 1 162 ? -7.509 -2.827 20.870 1.00 93.12 162 ARG A C 1
ATOM 1286 O O . ARG A 1 162 ? -8.709 -2.957 20.654 1.00 93.12 162 ARG A O 1
ATOM 1293 N N . PRO A 1 163 ? -6.996 -1.717 21.428 1.00 92.19 163 PRO A N 1
ATOM 1294 C CA . PRO A 1 163 ? -7.815 -0.535 21.655 1.00 92.19 163 PRO A CA 1
ATOM 1295 C C . PRO A 1 163 ? -8.470 -0.073 20.352 1.00 92.19 163 PRO A C 1
ATOM 1297 O O . PRO A 1 163 ? -7.863 -0.156 19.279 1.00 92.19 163 PRO A O 1
ATOM 1300 N N . THR A 1 164 ? -9.691 0.432 20.450 1.00 92.19 164 THR A N 1
ATOM 1301 C CA . THR A 1 164 ? -10.414 1.019 19.324 1.00 92.19 164 THR A CA 1
ATOM 1302 C C . THR A 1 164 ? -10.245 2.533 19.302 1.00 92.19 164 THR A C 1
ATOM 1304 O O . THR A 1 164 ? -9.861 3.157 20.292 1.00 92.19 164 THR A O 1
ATOM 1307 N N . SER A 1 165 ? -10.501 3.151 18.153 1.00 87.06 165 SER A N 1
ATOM 1308 C CA . SER A 1 165 ? -10.545 4.606 18.052 1.00 87.06 165 SER A CA 1
ATOM 1309 C C . SER A 1 165 ? -11.751 5.184 18.787 1.00 87.06 165 SER A C 1
ATOM 1311 O O . SER A 1 165 ? -12.802 4.548 18.826 1.00 87.06 165 SER A O 1
ATOM 1313 N N . ALA A 1 166 ? -11.606 6.422 19.263 1.00 86.19 166 ALA A N 1
ATOM 1314 C CA . ALA A 1 166 ? -12.723 7.214 19.764 1.00 86.19 166 ALA A CA 1
ATOM 1315 C C . ALA A 1 166 ? -13.842 7.339 18.719 1.00 86.19 166 ALA A C 1
ATOM 1317 O O . ALA A 1 166 ? -13.553 7.441 17.515 1.00 86.19 166 ALA A O 1
ATOM 1318 N N . THR A 1 167 ? -15.085 7.359 19.192 1.00 86.06 167 THR A N 1
ATOM 1319 C CA . THR A 1 167 ? -16.289 7.509 18.363 1.00 86.06 167 THR A CA 1
ATOM 1320 C C . THR A 1 167 ? -16.367 8.903 17.739 1.00 86.06 167 THR A C 1
ATOM 1322 O O . THR A 1 167 ? -15.620 9.822 18.099 1.00 86.06 167 THR A O 1
ATOM 1325 N N . LEU A 1 168 ? -17.257 9.085 16.760 1.00 83.38 168 LEU A N 1
ATOM 1326 C CA . LEU A 1 168 ? -17.467 10.399 16.152 1.00 83.38 168 LEU A CA 1
ATOM 1327 C C . LEU A 1 168 ? -17.991 11.395 17.193 1.00 83.38 168 LEU A C 1
ATOM 1329 O O . LEU A 1 168 ? -17.534 12.535 17.246 1.00 83.38 168 LEU A O 1
ATOM 1333 N N . GLU A 1 169 ? -18.906 10.947 18.044 1.00 87.62 169 GLU A N 1
ATOM 1334 C CA . GLU A 1 169 ? -19.526 11.713 19.117 1.00 87.62 169 GLU A CA 1
ATOM 1335 C C . GLU A 1 169 ? -18.474 12.188 20.124 1.00 87.62 169 GLU A C 1
ATOM 1337 O O . GLU A 1 169 ? -18.447 13.369 20.477 1.00 87.62 169 GLU A O 1
ATOM 1342 N N . GLU A 1 170 ? -17.555 11.302 20.520 1.00 88.75 170 GLU A N 1
ATOM 1343 C CA . GLU A 1 170 ? -16.420 11.634 21.386 1.00 88.75 170 GLU A CA 1
ATOM 1344 C C . GLU A 1 170 ? -15.506 12.676 20.735 1.00 88.75 170 GLU A C 1
ATOM 1346 O O . GLU A 1 170 ? -15.177 13.691 21.351 1.00 88.75 170 GLU A O 1
ATOM 1351 N N . ARG A 1 171 ? -15.156 12.493 19.455 1.00 87.00 171 ARG A N 1
ATOM 1352 C CA . ARG A 1 171 ? -14.314 13.452 18.720 1.00 87.00 171 ARG A CA 1
ATOM 1353 C C . ARG A 1 171 ? -14.976 14.819 18.569 1.00 87.00 171 ARG A C 1
ATOM 1355 O O . ARG A 1 171 ? -14.304 15.843 18.690 1.00 87.00 171 ARG A O 1
ATOM 1362 N N . LEU A 1 172 ? -16.281 14.856 18.307 1.00 89.50 172 LEU A N 1
ATOM 1363 C CA . LEU A 1 172 ? -17.053 16.096 18.218 1.00 89.50 172 LEU A CA 1
ATOM 1364 C C . LEU A 1 172 ? -17.111 16.811 19.572 1.00 89.50 172 LEU A C 1
ATOM 1366 O O . LEU A 1 172 ? -16.966 18.035 19.622 1.00 89.50 172 LEU A O 1
ATOM 1370 N N . ALA A 1 173 ? -17.298 16.069 20.666 1.00 91.62 173 ALA A N 1
ATOM 1371 C CA . ALA A 1 173 ? -17.277 16.617 22.017 1.00 91.62 173 ALA A CA 1
ATOM 1372 C C . ALA A 1 173 ? -15.902 17.205 22.365 1.00 91.62 173 ALA A C 1
ATOM 1374 O O . ALA A 1 173 ? -15.827 18.330 22.862 1.00 91.62 173 ALA A O 1
ATOM 1375 N N . ASP A 1 174 ? -14.819 16.503 22.036 1.00 91.06 174 ASP A N 1
ATOM 1376 C CA . ASP A 1 174 ? -13.454 16.983 22.253 1.00 91.06 174 ASP A CA 1
ATOM 1377 C C . ASP A 1 174 ? -13.138 18.230 21.425 1.00 91.06 174 ASP A C 1
ATOM 1379 O O . ASP A 1 174 ? -12.569 19.189 21.949 1.00 91.06 174 ASP A O 1
ATOM 1383 N N . HIS A 1 175 ? -13.575 18.287 20.165 1.00 88.88 175 HIS A N 1
ATOM 1384 C CA . HIS A 1 175 ? -13.398 19.476 19.334 1.00 88.88 175 HIS A CA 1
ATOM 1385 C C . HIS A 1 175 ? -14.169 20.688 19.886 1.00 88.88 175 HIS A C 1
ATOM 1387 O O . HIS A 1 175 ? -13.642 21.802 19.913 1.00 88.88 175 HIS A O 1
ATOM 1393 N N . LYS A 1 176 ? -15.401 20.484 20.378 1.00 92.38 176 LYS A N 1
ATOM 1394 C CA . LYS A 1 176 ? -16.180 21.535 21.057 1.00 92.38 176 LYS A CA 1
ATOM 1395 C C . LYS A 1 176 ? -15.484 22.015 22.332 1.00 92.38 176 LYS A C 1
ATOM 1397 O O . LYS A 1 176 ? -15.372 23.220 22.538 1.00 92.38 176 LYS A O 1
ATOM 1402 N N . ARG A 1 177 ? -14.975 21.093 23.157 1.00 91.94 177 ARG A N 1
ATOM 1403 C CA . ARG A 1 177 ? -14.215 21.412 24.379 1.00 91.94 177 ARG A CA 1
ATOM 1404 C C . ARG A 1 177 ? -12.947 22.199 24.065 1.00 91.94 177 ARG A C 1
ATOM 1406 O O . ARG A 1 177 ? -12.659 23.170 24.757 1.00 91.94 177 ARG A O 1
ATOM 1413 N N . LYS A 1 178 ? -12.210 21.806 23.023 1.00 91.69 178 LYS A N 1
ATOM 1414 C CA . LYS A 1 178 ? -10.998 22.504 22.587 1.00 91.69 178 LYS A CA 1
ATOM 1415 C C . LYS A 1 178 ? -11.308 23.939 22.156 1.00 91.69 178 LYS A C 1
ATOM 1417 O O . LYS A 1 178 ? -10.675 24.855 22.666 1.00 91.69 178 LYS A O 1
ATOM 1422 N N . ARG A 1 179 ? -12.344 24.142 21.333 1.00 91.00 179 ARG A N 1
ATOM 1423 C CA . ARG A 1 179 ? -12.792 25.490 20.942 1.00 91.00 179 ARG A CA 1
ATOM 1424 C C . ARG A 1 179 ? -13.242 26.347 22.122 1.00 91.00 179 ARG A C 1
ATOM 1426 O O . ARG A 1 179 ? -12.905 27.520 22.171 1.00 91.00 179 ARG A O 1
ATOM 1433 N N . ALA A 1 180 ? -13.980 25.775 23.074 1.00 91.69 180 ALA A N 1
ATOM 1434 C CA . ALA A 1 180 ? -14.414 26.518 24.257 1.00 91.69 180 ALA A CA 1
ATOM 1435 C C . ALA A 1 180 ? -13.220 27.005 25.094 1.00 91.69 180 ALA A C 1
ATOM 1437 O O . ALA A 1 180 ? -13.218 28.143 25.550 1.00 91.69 180 ALA A O 1
ATOM 1438 N N . ARG A 1 181 ? -12.182 26.168 25.244 1.00 91.19 181 ARG A N 1
ATOM 1439 C CA . ARG A 1 181 ? -10.934 26.551 25.923 1.00 91.19 181 ARG A CA 1
ATOM 1440 C C . ARG A 1 181 ? -10.190 27.657 25.177 1.00 91.19 181 ARG A C 1
ATOM 1442 O O . ARG A 1 181 ? -9.705 28.578 25.814 1.00 91.19 181 ARG A O 1
ATOM 1449 N N . GLU A 1 182 ? -10.124 27.583 23.849 1.00 91.00 182 GLU A N 1
ATOM 1450 C CA . GLU A 1 182 ? -9.498 28.622 23.019 1.00 91.00 182 GLU A CA 1
ATOM 1451 C C . GLU A 1 182 ? -10.223 29.974 23.156 1.00 91.00 182 GLU A C 1
ATOM 1453 O O . GLU A 1 182 ? -9.561 30.988 23.352 1.00 91.00 182 GLU A O 1
ATOM 1458 N N . CYS A 1 183 ? -11.564 29.995 23.151 1.00 89.69 183 CYS A N 1
ATOM 1459 C CA . CYS A 1 183 ? -12.328 31.224 23.407 1.00 89.69 183 CYS A CA 1
ATOM 1460 C C . CYS A 1 183 ? -12.079 31.788 24.814 1.00 89.69 183 CYS A C 1
ATOM 1462 O O . CYS A 1 183 ? -11.873 32.988 24.951 1.00 89.69 183 CYS A O 1
ATOM 1464 N N . GLN A 1 184 ? -12.046 30.939 25.848 1.00 90.06 184 GLN A N 1
ATOM 1465 C CA . GLN A 1 184 ? -11.787 31.383 27.226 1.00 90.06 184 GLN A CA 1
ATOM 1466 C C . GLN A 1 184 ? -10.394 31.996 27.396 1.00 90.06 184 GLN A C 1
ATOM 1468 O O . GLN A 1 184 ? -10.242 32.971 28.124 1.00 90.06 184 GLN A O 1
ATOM 1473 N N . LEU A 1 185 ? -9.380 31.442 26.726 1.00 90.19 185 LEU A N 1
ATOM 1474 C CA . LEU A 1 185 ? -8.024 31.991 26.751 1.00 90.19 185 LEU A CA 1
ATOM 1475 C C . LEU A 1 185 ? -7.968 33.365 26.072 1.00 90.19 185 LEU A C 1
ATOM 1477 O O . LEU A 1 185 ? -7.388 34.286 26.633 1.00 90.19 185 LEU A O 1
ATOM 1481 N N . GLN A 1 186 ? -8.638 33.529 24.927 1.00 87.06 186 GLN A N 1
ATOM 1482 C CA . GLN A 1 186 ? -8.726 34.823 24.237 1.00 87.06 186 GLN A CA 1
ATOM 1483 C C . GLN A 1 186 ? -9.465 35.882 25.065 1.00 87.06 186 GLN A C 1
ATOM 1485 O O . GLN A 1 186 ? -9.079 37.048 25.061 1.00 87.06 186 GLN A O 1
ATOM 1490 N N . GLU A 1 187 ? -10.518 35.493 25.788 1.00 87.25 187 GLU A N 1
ATOM 1491 C CA . GLU A 1 187 ? -11.231 36.390 26.704 1.00 87.25 187 GLU A CA 1
ATOM 1492 C C . GLU A 1 187 ? -10.350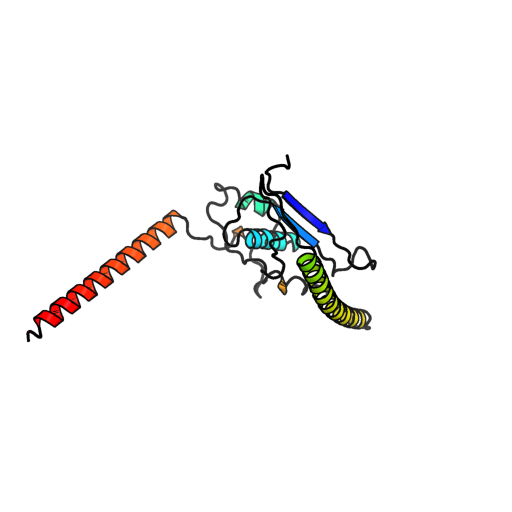 36.808 27.891 1.00 87.25 187 GLU A C 1
ATOM 1494 O O . GLU A 1 187 ? -10.343 37.981 28.252 1.00 87.25 187 GLU A O 1
ATOM 1499 N N . GLN A 1 188 ? -9.573 35.883 28.465 1.00 85.12 188 GLN A N 1
ATOM 1500 C CA . GLN A 1 188 ? -8.646 36.173 29.566 1.00 85.12 188 GLN A CA 1
ATOM 1501 C C . GLN A 1 188 ? -7.482 37.073 29.137 1.00 85.12 188 GLN A C 1
ATOM 1503 O O . GLN A 1 188 ? -7.121 37.989 29.875 1.00 85.12 188 GLN A O 1
ATOM 1508 N N . GLU A 1 189 ? -6.915 36.847 27.950 1.00 85.81 189 GLU A N 1
ATOM 1509 C CA . GLU A 1 189 ? -5.892 37.720 27.360 1.00 85.81 189 GLU A CA 1
ATOM 1510 C C . GLU A 1 189 ? -6.453 39.129 27.122 1.00 85.81 189 GLU A C 1
ATOM 1512 O O . GLU A 1 189 ? -5.868 40.108 27.578 1.00 85.81 189 GLU A O 1
ATOM 1517 N N . ALA A 1 190 ? -7.644 39.242 26.524 1.00 83.00 190 ALA A N 1
ATOM 1518 C CA . ALA A 1 190 ? -8.284 40.535 26.284 1.00 83.00 190 ALA A CA 1
ATOM 1519 C C . ALA A 1 190 ? -8.640 41.292 27.577 1.00 83.00 190 ALA A C 1
ATOM 1521 O O . ALA A 1 190 ? -8.617 42.525 27.592 1.00 83.00 190 ALA A O 1
ATOM 1522 N N . ASP A 1 191 ? -8.996 40.585 28.653 1.00 83.62 191 ASP A N 1
ATOM 1523 C CA . ASP A 1 191 ? -9.303 41.204 29.947 1.00 83.62 191 ASP A CA 1
ATOM 1524 C C . ASP A 1 191 ? -8.026 41.630 30.691 1.00 83.62 191 ASP A C 1
ATOM 1526 O O . ASP A 1 191 ? -8.000 42.684 31.326 1.00 83.62 191 ASP A O 1
ATOM 1530 N N . THR A 1 192 ? -6.936 40.872 30.535 1.00 84.38 192 THR A N 1
ATOM 1531 C CA . THR A 1 192 ? -5.607 41.226 31.061 1.00 84.38 192 THR A CA 1
ATOM 1532 C C . THR A 1 192 ? -5.063 42.474 30.360 1.00 84.38 192 THR A C 1
ATOM 1534 O O . THR A 1 192 ? -4.686 43.431 31.034 1.00 84.38 192 THR A O 1
ATOM 1537 N N . ASP A 1 193 ? -5.145 42.536 29.026 1.00 82.50 193 ASP A N 1
ATOM 1538 C CA . ASP A 1 193 ? -4.756 43.714 28.235 1.00 82.50 193 ASP A CA 1
ATOM 1539 C C . ASP A 1 193 ? -5.565 44.964 28.626 1.00 82.50 193 ASP A C 1
ATOM 1541 O O . ASP A 1 193 ? -5.028 46.072 28.716 1.00 82.50 193 ASP A O 1
ATOM 1545 N N . ARG A 1 194 ? -6.872 44.810 28.892 1.00 81.38 194 ARG A N 1
ATOM 1546 C CA . ARG A 1 194 ? -7.724 45.913 29.373 1.00 81.38 194 ARG A CA 1
ATOM 1547 C C . ARG A 1 194 ? -7.326 46.385 30.767 1.00 81.38 194 ARG A C 1
ATOM 1549 O O . ARG A 1 194 ? -7.334 47.590 31.015 1.00 81.38 194 ARG A O 1
ATOM 1556 N N . GLN A 1 195 ? -7.005 45.468 31.677 1.00 77.75 195 GLN A N 1
ATOM 1557 C CA . GLN A 1 195 ? -6.583 45.812 33.036 1.00 77.75 195 GLN A CA 1
ATOM 1558 C C . GLN A 1 195 ? -5.211 46.500 33.053 1.00 77.75 195 GLN A C 1
ATOM 1560 O O . GLN A 1 195 ? -5.047 47.483 33.778 1.00 77.75 195 GLN A O 1
ATOM 1565 N N . GLU A 1 196 ? -4.266 46.073 32.212 1.00 77.50 196 GLU A N 1
ATOM 1566 C CA . GLU A 1 196 ? -2.968 46.745 32.053 1.00 77.50 196 GLU A CA 1
ATOM 1567 C C . GLU A 1 196 ? -3.118 48.171 31.497 1.00 77.50 196 GLU A C 1
ATOM 1569 O O . GLU A 1 196 ? -2.493 49.104 32.006 1.00 77.50 196 GLU A O 1
ATOM 1574 N N . GLN A 1 197 ? -4.007 48.378 30.519 1.00 75.50 197 GLN A N 1
ATOM 1575 C CA . GLN A 1 197 ? -4.311 49.714 29.984 1.00 75.50 197 GLN A CA 1
ATOM 1576 C C . GLN A 1 197 ? -4.974 50.641 31.017 1.00 75.50 197 GLN A C 1
ATOM 1578 O O . GLN A 1 197 ? -4.776 51.853 30.973 1.00 75.50 197 GLN A O 1
ATOM 1583 N N . LEU A 1 198 ? -5.745 50.090 31.960 1.00 73.88 198 LEU A N 1
ATOM 1584 C CA . LEU A 1 198 ? -6.363 50.848 33.055 1.00 73.88 198 LEU A CA 1
ATOM 1585 C C . LEU A 1 198 ? -5.377 51.185 34.187 1.00 73.88 198 LEU A C 1
ATOM 1587 O O . LEU A 1 198 ? -5.588 52.174 34.888 1.00 73.88 198 LEU A O 1
ATOM 1591 N N . GLN A 1 199 ? -4.321 50.386 34.383 1.00 68.88 199 GLN A N 1
ATOM 1592 C CA . GLN A 1 199 ? -3.302 50.606 35.421 1.00 68.88 199 GLN A CA 1
ATOM 1593 C C . GLN A 1 199 ? -2.158 51.535 34.990 1.00 68.88 199 GLN A C 1
ATOM 1595 O O . GLN A 1 199 ? -1.530 52.134 35.859 1.00 68.88 199 GLN A O 1
ATOM 1600 N N . ASN A 1 200 ? -1.930 51.714 33.684 1.00 64.81 200 ASN A N 1
ATOM 1601 C CA . ASN A 1 200 ? -1.011 52.715 33.126 1.00 64.81 200 ASN A CA 1
ATOM 1602 C C . ASN A 1 200 ? -1.748 53.714 32.212 1.00 64.81 200 ASN A C 1
ATOM 1604 O O . ASN A 1 200 ? -1.531 53.721 30.996 1.00 64.81 200 ASN A O 1
ATOM 1608 N N . PRO A 1 201 ? -2.627 54.569 32.761 1.00 59.72 201 PRO A N 1
ATOM 1609 C CA . PRO A 1 201 ? -3.163 55.681 31.994 1.00 59.72 201 PRO A CA 1
ATOM 1610 C C . PRO A 1 201 ? -2.034 56.686 31.703 1.00 59.72 201 PRO A C 1
ATOM 1612 O O . PRO A 1 201 ? -1.264 57.026 32.602 1.00 59.72 201 PRO A O 1
ATOM 1615 N N . LEU A 1 202 ? -1.924 57.110 30.438 1.00 62.78 202 LEU A N 1
ATOM 1616 C CA . LEU A 1 202 ? -1.008 58.166 29.975 1.00 62.78 202 LEU A CA 1
ATOM 1617 C C . LEU A 1 202 ? -1.163 59.471 30.769 1.00 62.78 202 LEU A C 1
ATOM 1619 O O . LEU A 1 202 ? -2.325 59.864 31.029 1.00 62.78 202 LEU A O 1
#